Protein AF-A0A433I9Z3-F1 (afdb_monomer_lite)

Secondary structure (DSSP, 8-state):
----PPEEE-GGG---TTS-SSS--S----------------------PPPP--------------SSSSSHHHHTTS--------PPPPSS---SS--SS--TTS-S--S----SS--SEEEEE-SSEEEEEES-SSTT-S--EEEEEEETTSPPPS--TTPEEEEES---EEESSGGGHHHHHHTT-GGGEEEES-STT---HHHHHHHHTT-SEE-EETTEE-HHHHHHT--SEEEE---S-TT-

pLDDT: mean 74.08, std 25.59, range [25.25, 98.25]

Structure (mmCIF, N/CA/C/O backbone):
data_AF-A0A433I9Z3-F1
#
_entry.id   AF-A0A433I9Z3-F1
#
loop_
_atom_site.group_PDB
_atom_site.id
_atom_site.type_symbol
_atom_site.label_atom_id
_atom_site.label_alt_id
_atom_site.label_comp_id
_atom_site.label_asym_id
_atom_site.label_entity_id
_atom_site.label_seq_id
_atom_site.pdbx_PDB_ins_code
_atom_site.Cartn_x
_atom_site.Cartn_y
_atom_site.Cartn_z
_atom_site.occupancy
_atom_site.B_iso_or_equiv
_atom_site.auth_seq_id
_atom_site.auth_comp_id
_atom_site.auth_asym_id
_atom_site.auth_atom_id
_atom_site.pdbx_PDB_model_num
ATOM 1 N N . MET A 1 1 ? 24.395 1.293 4.109 1.00 26.67 1 MET A N 1
ATOM 2 C CA . MET A 1 1 ? 23.168 0.544 3.758 1.00 26.67 1 MET A CA 1
ATOM 3 C C . MET A 1 1 ? 22.077 1.577 3.522 1.00 26.67 1 MET A C 1
ATOM 5 O O . MET A 1 1 ? 21.756 2.257 4.489 1.00 26.67 1 MET A O 1
ATOM 9 N N . PRO A 1 2 ? 21.590 1.816 2.293 1.00 30.66 2 PRO A N 1
ATOM 10 C CA . PRO A 1 2 ? 20.557 2.823 2.095 1.00 30.66 2 PRO A CA 1
ATOM 11 C C . PRO A 1 2 ? 19.190 2.214 2.428 1.00 30.66 2 PRO A C 1
ATOM 13 O O . PRO A 1 2 ? 18.840 1.142 1.937 1.00 30.66 2 PRO A O 1
ATOM 16 N N . CYS A 1 3 ? 18.468 2.885 3.321 1.00 29.50 3 CYS A N 1
ATOM 17 C CA . CYS A 1 3 ? 17.108 2.560 3.735 1.00 29.50 3 CYS A CA 1
ATOM 18 C C . CYS A 1 3 ? 16.172 3.516 2.980 1.00 29.50 3 CYS A C 1
ATOM 20 O O . CYS A 1 3 ? 16.362 4.729 3.067 1.00 29.50 3 CYS A O 1
ATOM 22 N N . TRP A 1 4 ? 15.235 2.973 2.200 1.00 30.45 4 TRP A N 1
ATOM 23 C CA . TRP A 1 4 ? 14.388 3.709 1.256 1.00 30.45 4 TRP A CA 1
ATOM 24 C C . TRP A 1 4 ? 12.945 3.732 1.755 1.00 30.45 4 TRP A C 1
ATOM 26 O O . TRP A 1 4 ? 12.399 2.676 2.074 1.00 30.45 4 TRP A O 1
ATOM 36 N N . THR A 1 5 ? 12.322 4.911 1.796 1.00 40.31 5 THR A N 1
ATOM 37 C CA . THR A 1 5 ? 10.903 5.051 2.151 1.00 40.31 5 THR A CA 1
ATOM 38 C C . THR A 1 5 ? 10.035 5.287 0.930 1.00 40.31 5 THR A C 1
ATOM 40 O O . THR A 1 5 ? 10.383 6.015 0.006 1.00 40.31 5 THR A O 1
ATOM 43 N N . MET A 1 6 ? 8.877 4.645 0.986 1.00 38.94 6 MET A N 1
ATOM 44 C CA . MET A 1 6 ? 7.803 4.616 0.010 1.00 38.94 6 MET A CA 1
ATOM 45 C C . MET A 1 6 ? 6.993 5.918 0.096 1.00 38.94 6 MET A C 1
ATOM 47 O O . MET A 1 6 ? 6.409 6.216 1.142 1.00 38.94 6 MET A O 1
ATOM 51 N N . ARG A 1 7 ? 6.943 6.694 -0.992 1.00 41.00 7 ARG A N 1
ATOM 52 C CA . ARG A 1 7 ? 5.919 7.733 -1.174 1.00 41.00 7 ARG A CA 1
ATOM 53 C C . ARG A 1 7 ? 4.768 7.087 -1.933 1.00 41.00 7 ARG A C 1
ATOM 55 O O . ARG A 1 7 ? 4.980 6.511 -3.003 1.00 41.00 7 ARG A O 1
ATOM 62 N N . LEU A 1 8 ? 3.585 7.097 -1.334 1.00 42.78 8 LEU A N 1
ATOM 63 C CA . LEU A 1 8 ? 2.380 6.519 -1.919 1.00 42.78 8 LEU A CA 1
ATOM 64 C C . LEU A 1 8 ? 1.628 7.645 -2.627 1.00 42.78 8 LEU A C 1
ATOM 66 O O . LEU A 1 8 ? 1.586 8.759 -2.129 1.00 42.78 8 LEU A O 1
ATOM 70 N N . TRP A 1 9 ? 1.029 7.393 -3.783 1.00 36.22 9 TRP A N 1
ATOM 71 C CA . TRP A 1 9 ? 0.166 8.364 -4.467 1.00 36.22 9 TRP A CA 1
ATOM 72 C C . TRP A 1 9 ? -1.244 7.774 -4.572 1.00 36.22 9 TRP A C 1
ATOM 74 O O . TRP A 1 9 ? -1.383 6.608 -4.935 1.00 36.22 9 TRP A O 1
ATOM 84 N N . SER A 1 10 ? -2.266 8.551 -4.187 1.00 35.97 10 SER A N 1
ATOM 85 C CA . SER A 1 10 ? -3.689 8.178 -4.251 1.00 35.97 10 SER A CA 1
ATOM 86 C C . SER A 1 10 ? -4.431 9.153 -5.178 1.00 35.97 10 SER A C 1
ATOM 88 O O . SER A 1 10 ? -4.253 10.366 -5.014 1.00 35.97 10 SER A O 1
ATOM 90 N N . PRO A 1 11 ? -5.278 8.677 -6.112 1.00 34.81 11 PRO A N 1
ATOM 91 C CA . PRO A 1 11 ? -6.007 9.531 -7.056 1.00 34.81 11 PRO A CA 1
ATOM 92 C C . PRO A 1 11 ? -7.003 10.522 -6.423 1.00 34.81 11 PRO A C 1
ATOM 94 O O . PRO A 1 11 ? -7.478 11.428 -7.105 1.00 34.81 11 PRO A O 1
ATOM 97 N N . SER A 1 12 ? -7.336 10.397 -5.133 1.00 39.16 12 SER A N 1
ATOM 98 C CA . SER A 1 12 ? -8.412 11.172 -4.493 1.00 39.16 12 SER A CA 1
ATOM 99 C C . SER A 1 12 ? -8.090 12.648 -4.194 1.00 39.16 12 SER A C 1
ATOM 101 O O . SER A 1 12 ? -8.951 13.350 -3.675 1.00 39.16 12 SER A O 1
ATOM 103 N N . ASN A 1 13 ? -6.883 13.137 -4.509 1.00 37.47 13 ASN A N 1
ATOM 104 C CA . ASN A 1 13 ? -6.423 14.497 -4.172 1.00 37.47 13 ASN A CA 1
ATOM 105 C C . ASN A 1 13 ? -6.282 15.458 -5.372 1.00 37.47 13 ASN A C 1
ATOM 107 O O . ASN A 1 13 ? -5.606 16.483 -5.268 1.00 37.47 13 ASN A O 1
ATOM 111 N N . ALA A 1 14 ? -6.933 15.186 -6.506 1.00 40.12 14 ALA A N 1
ATOM 112 C CA . ALA A 1 14 ? -6.991 16.134 -7.622 1.00 40.12 14 ALA A CA 1
ATOM 113 C C . ALA A 1 14 ? -7.991 17.276 -7.339 1.00 40.12 14 ALA A C 1
ATOM 115 O O . ALA A 1 14 ? -9.122 17.284 -7.820 1.00 40.12 14 ALA A O 1
ATOM 116 N N . GLY A 1 15 ? -7.572 18.250 -6.532 1.00 32.31 15 GLY A N 1
ATOM 117 C CA . GLY A 1 15 ? -8.274 19.518 -6.361 1.00 32.31 15 GLY A CA 1
ATOM 118 C C . GLY A 1 15 ? -7.852 20.538 -7.417 1.00 32.31 15 GLY A C 1
ATOM 119 O O . GLY A 1 15 ? -6.835 21.191 -7.236 1.00 32.31 15 GLY A O 1
ATOM 120 N N . ASP A 1 16 ? -8.642 20.690 -8.484 1.00 33.88 16 ASP A N 1
ATOM 121 C CA . ASP A 1 16 ? -8.939 21.985 -9.127 1.00 33.88 16 ASP A CA 1
ATOM 122 C C . ASP A 1 16 ? -10.116 21.808 -10.110 1.00 33.88 16 ASP A C 1
ATOM 124 O O . ASP A 1 16 ? -9.962 21.398 -11.260 1.00 33.88 16 ASP A O 1
ATOM 128 N N . SER A 1 17 ? -11.332 22.090 -9.642 1.00 39.12 17 SER A N 1
ATOM 129 C CA . SER A 1 17 ? -12.579 21.944 -10.402 1.00 39.12 17 SER A CA 1
ATOM 130 C C . SER A 1 17 ? -12.922 23.163 -11.273 1.00 39.12 17 SER A C 1
ATOM 132 O O . SER A 1 17 ? -14.086 23.354 -11.621 1.00 39.12 17 SER A O 1
ATOM 134 N N . SER A 1 18 ? -11.956 24.018 -11.627 1.00 33.75 18 SER A N 1
ATOM 135 C CA . SER A 1 18 ? -12.243 25.301 -12.294 1.00 33.75 18 SER A CA 1
ATOM 136 C C . SER A 1 18 ? -11.835 25.405 -13.773 1.00 33.75 18 SER A C 1
ATOM 138 O O . SER A 1 18 ? -11.973 26.471 -14.373 1.00 33.75 18 SER A O 1
ATOM 140 N N . ARG A 1 19 ? -11.417 24.308 -14.427 1.00 36.38 19 ARG A N 1
ATOM 141 C CA . ARG A 1 19 ? -11.062 24.306 -15.868 1.00 36.38 19 ARG A CA 1
ATOM 142 C C . ARG A 1 19 ? -11.701 23.200 -16.716 1.00 36.38 19 ARG A C 1
ATOM 144 O O . ARG A 1 19 ? -11.115 22.760 -17.698 1.00 36.38 19 ARG A O 1
ATOM 151 N N . LEU A 1 20 ? -12.930 22.793 -16.400 1.00 34.88 20 LEU A N 1
ATOM 152 C CA . LEU A 1 20 ? -13.715 21.868 -17.234 1.00 34.88 20 LEU A CA 1
ATOM 153 C C . LEU A 1 20 ? -15.113 22.429 -17.531 1.00 34.88 20 LEU A C 1
ATOM 155 O O . LEU A 1 20 ? -16.131 21.840 -17.194 1.00 34.88 20 LEU A O 1
ATOM 159 N N . SER A 1 21 ? -15.164 23.587 -18.191 1.00 35.62 21 SER A N 1
ATOM 160 C CA . SER A 1 21 ? -16.387 24.112 -18.813 1.00 35.62 21 SER A CA 1
ATOM 161 C C . SER A 1 21 ? -16.100 24.586 -20.238 1.00 35.62 21 SER A C 1
ATOM 163 O O . SER A 1 21 ? -16.312 25.750 -20.560 1.00 35.62 21 SER A O 1
ATOM 165 N N . ALA A 1 22 ? -15.573 23.701 -21.091 1.00 32.81 22 ALA A N 1
ATOM 166 C CA . ALA A 1 22 ? -15.526 23.919 -22.542 1.00 32.81 22 ALA A CA 1
ATOM 167 C C . ALA A 1 22 ? -15.155 22.640 -23.323 1.00 32.81 22 ALA A C 1
ATOM 169 O O . ALA A 1 22 ? -14.184 22.654 -24.066 1.00 32.81 22 ALA A O 1
ATOM 170 N N . ALA A 1 23 ? -15.884 21.526 -23.163 1.00 32.81 23 ALA A N 1
ATOM 171 C CA . ALA A 1 23 ? -15.812 20.398 -24.117 1.00 32.81 23 ALA A CA 1
ATOM 172 C C . ALA A 1 23 ? -16.959 19.372 -23.962 1.00 32.81 23 ALA A C 1
ATOM 174 O O . ALA A 1 23 ? -16.756 18.179 -24.157 1.00 32.81 23 ALA A O 1
ATOM 175 N N . ALA A 1 24 ? -18.171 19.801 -23.601 1.00 30.81 24 ALA A N 1
ATOM 176 C CA . ALA A 1 24 ? -19.326 18.906 -23.468 1.00 30.81 24 ALA A CA 1
ATOM 177 C C . ALA A 1 24 ? -20.511 19.416 -24.302 1.00 30.81 24 ALA A C 1
ATOM 179 O O . ALA A 1 24 ? -21.530 19.835 -23.763 1.00 30.81 24 ALA A O 1
ATOM 180 N N . SER A 1 25 ? -20.364 19.444 -25.631 1.00 33.06 25 SER A N 1
ATOM 181 C CA . SER A 1 25 ? -21.470 19.801 -26.541 1.00 33.06 25 SER A CA 1
ATOM 182 C C . SER A 1 25 ? -21.282 19.347 -27.995 1.00 33.06 25 SER A C 1
ATOM 184 O O . SER A 1 25 ? -21.761 19.985 -28.922 1.00 33.06 25 SER A O 1
ATOM 186 N N . GLN A 1 26 ? -20.635 18.207 -28.203 1.00 33.41 26 GLN A N 1
ATOM 187 C CA . GLN A 1 26 ? -20.712 17.360 -29.400 1.00 33.41 26 GLN A CA 1
ATOM 188 C C . GLN A 1 26 ? -20.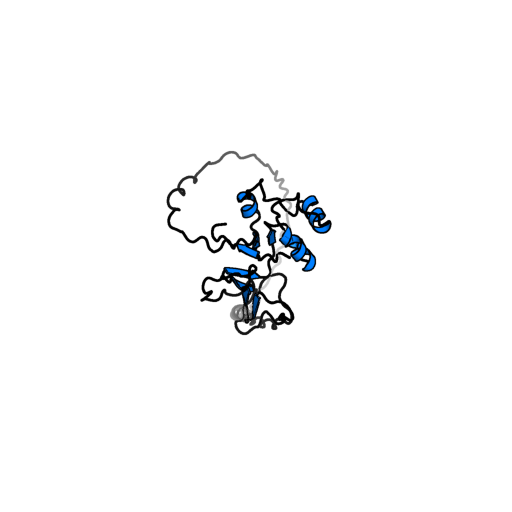458 15.977 -28.803 1.00 33.41 26 GLN A C 1
ATOM 190 O O . GLN A 1 26 ? -19.415 15.780 -28.206 1.00 33.41 26 GLN A O 1
ATOM 195 N N . TRP A 1 27 ? -21.439 15.110 -28.596 1.00 27.48 27 TRP A N 1
ATOM 196 C CA . TRP A 1 27 ? -22.014 14.227 -29.596 1.00 27.48 27 TRP A CA 1
ATOM 197 C C . TRP A 1 27 ? -23.362 13.732 -29.060 1.00 27.48 27 TRP A C 1
ATOM 199 O O . TRP A 1 27 ? -23.413 12.977 -28.094 1.00 27.48 27 TRP A O 1
ATOM 209 N N . MET A 1 28 ? -24.467 14.146 -29.679 1.00 25.25 28 MET A N 1
ATOM 210 C CA . MET A 1 28 ? -25.759 13.486 -29.507 1.00 25.25 28 MET A CA 1
ATOM 211 C C . MET A 1 28 ? -26.639 13.714 -30.745 1.00 25.25 28 MET A C 1
ATOM 213 O O . MET A 1 28 ? -26.938 14.858 -31.082 1.00 25.25 28 MET A O 1
ATOM 217 N N . ARG A 1 29 ? -27.134 12.585 -31.293 1.00 30.83 29 ARG A N 1
ATOM 218 C CA . ARG A 1 29 ? -28.251 12.372 -32.254 1.00 30.83 29 ARG A CA 1
ATOM 219 C C . ARG A 1 29 ? -27.886 12.294 -33.758 1.00 30.83 29 ARG A C 1
ATOM 221 O O . ARG A 1 29 ? -26.876 12.848 -34.166 1.00 30.83 29 ARG A O 1
ATOM 228 N N . PRO A 1 30 ? -28.772 11.740 -34.618 1.00 40.00 30 PRO A N 1
ATOM 229 C CA . PRO A 1 30 ? -29.333 10.376 -34.598 1.00 40.00 30 PRO A CA 1
ATOM 230 C C . PRO A 1 30 ? -29.326 9.734 -36.015 1.00 40.00 30 PRO A C 1
ATOM 232 O O . PRO A 1 30 ? -29.512 10.434 -37.005 1.00 40.00 30 PRO A O 1
ATOM 235 N N . CYS A 1 31 ? -29.242 8.404 -36.145 1.00 28.41 31 CYS A N 1
ATOM 236 C CA . CYS A 1 31 ? -29.545 7.729 -37.420 1.00 28.41 31 CYS A CA 1
ATOM 237 C C . CYS A 1 31 ? -30.701 6.737 -37.263 1.00 28.41 31 CYS A C 1
ATOM 239 O O . CYS A 1 31 ? -30.656 5.800 -36.470 1.00 28.41 31 CYS A O 1
ATOM 241 N N . TRP A 1 32 ? -31.755 7.002 -38.031 1.00 30.16 32 TRP A N 1
ATOM 242 C CA . TRP A 1 32 ? -32.989 6.238 -38.171 1.00 30.16 32 TRP A CA 1
ATOM 243 C C . TRP A 1 32 ? -32.847 5.108 -39.215 1.00 30.16 32 TRP A C 1
ATOM 245 O O . TRP A 1 32 ? -32.361 5.335 -40.314 1.00 30.16 32 TRP A O 1
ATOM 255 N N . CYS A 1 33 ? -33.362 3.926 -38.860 1.00 30.12 33 CYS A N 1
ATOM 256 C CA . CYS A 1 33 ? -34.303 3.060 -39.603 1.00 30.12 33 CYS A CA 1
ATOM 257 C C . CYS A 1 33 ? -34.133 2.727 -41.117 1.00 30.12 33 CYS A C 1
ATOM 259 O O . CYS A 1 33 ? -34.515 3.517 -41.978 1.00 30.12 33 CYS A O 1
ATOM 261 N N . ARG A 1 34 ? -33.787 1.457 -41.422 1.00 31.02 34 ARG A N 1
ATOM 262 C CA . ARG A 1 34 ? -34.423 0.469 -42.360 1.00 31.02 34 ARG A CA 1
ATOM 263 C C . ARG A 1 34 ? -33.519 -0.784 -42.395 1.00 31.02 34 ARG A C 1
ATOM 265 O O . ARG A 1 34 ? -32.321 -0.633 -42.251 1.00 31.02 34 ARG A O 1
ATOM 272 N N . SER A 1 35 ? -33.940 -2.041 -42.543 1.00 32.31 35 SER A N 1
ATOM 273 C CA . SER A 1 35 ? -35.057 -2.656 -43.261 1.00 32.31 35 SER A CA 1
ATOM 274 C C . SER A 1 35 ? -35.364 -4.037 -42.657 1.00 32.31 35 SER A C 1
ATOM 276 O O . SER A 1 35 ? -34.460 -4.750 -42.230 1.00 32.31 35 SER A O 1
ATOM 278 N N . LEU A 1 36 ? -36.643 -4.413 -42.675 1.00 35.75 36 LEU A N 1
ATOM 279 C CA . LEU A 1 36 ? -37.183 -5.717 -42.285 1.00 35.75 36 LEU A CA 1
ATOM 280 C C . LEU A 1 36 ? -36.722 -6.825 -43.247 1.00 35.75 36 LEU A C 1
ATOM 282 O O . LEU A 1 36 ? -36.749 -6.629 -44.463 1.00 35.75 36 LEU A O 1
ATOM 286 N N . SER A 1 37 ? -36.375 -7.995 -42.702 1.00 34.47 37 SER A N 1
ATOM 287 C CA . SER A 1 37 ? -36.308 -9.260 -43.440 1.00 34.47 37 SER A CA 1
ATOM 288 C C . SER A 1 37 ? -37.241 -10.276 -42.788 1.00 34.47 37 SER A C 1
ATOM 290 O O . SER A 1 37 ? -37.259 -10.458 -41.571 1.00 34.47 37 SER A O 1
ATOM 292 N N . SER A 1 38 ? -38.065 -10.863 -43.642 1.00 35.94 38 SER A N 1
ATOM 293 C CA . SER A 1 38 ? -39.213 -11.714 -43.373 1.00 35.94 38 SER A CA 1
ATOM 294 C C . SER A 1 38 ? -38.841 -13.046 -42.722 1.00 35.94 38 SER A C 1
ATOM 296 O O . SER A 1 38 ? -37.974 -13.754 -43.224 1.00 35.94 38 SER A O 1
ATOM 298 N N . TYR A 1 39 ? -39.603 -13.466 -41.709 1.00 34.09 39 TYR A N 1
ATOM 299 C CA . TYR A 1 39 ? -39.737 -14.882 -41.362 1.00 34.09 39 TYR A CA 1
ATOM 300 C C . TYR A 1 39 ? -41.213 -15.280 -41.386 1.00 34.09 39 TYR A C 1
ATOM 302 O O . TYR A 1 39 ? -42.062 -14.695 -40.719 1.00 34.09 39 TYR A O 1
ATOM 310 N N . LYS A 1 40 ? -41.504 -16.254 -42.248 1.00 36.00 40 LYS A N 1
ATOM 311 C CA . LYS A 1 40 ? -42.826 -16.774 -42.595 1.00 36.00 40 LYS A CA 1
ATOM 312 C C . LYS A 1 40 ? -43.001 -18.093 -41.845 1.00 36.00 40 LYS A C 1
ATOM 314 O O . LYS A 1 40 ? -42.360 -19.073 -42.211 1.00 36.00 40 LYS A O 1
ATOM 319 N N . VAL A 1 41 ? -43.845 -18.128 -40.815 1.00 39.75 41 VAL A N 1
ATOM 320 C CA . VAL A 1 41 ? -44.260 -19.385 -40.173 1.00 39.75 41 VAL A CA 1
ATOM 321 C C . VAL A 1 41 ? -45.678 -19.703 -40.629 1.00 39.75 41 VAL A C 1
ATOM 323 O O . VAL A 1 41 ? -46.593 -18.889 -40.526 1.00 39.75 41 VAL A O 1
ATOM 326 N N . LYS A 1 42 ? -45.797 -20.879 -41.239 1.00 37.56 42 LYS A N 1
ATOM 327 C CA . LYS A 1 42 ? -46.974 -21.440 -41.896 1.00 37.56 42 LYS A CA 1
ATOM 328 C C . LYS A 1 42 ? -47.878 -22.038 -40.813 1.00 37.56 42 LYS A C 1
ATOM 330 O O . LYS A 1 42 ? -47.441 -22.926 -40.090 1.00 37.56 42 LYS A O 1
ATOM 335 N N . GLY A 1 43 ? -49.093 -21.516 -40.673 1.00 35.56 43 GLY A N 1
ATOM 336 C CA . GLY A 1 43 ? -50.130 -22.119 -39.843 1.00 35.56 43 GLY A CA 1
ATOM 337 C C . GLY A 1 43 ? -50.908 -23.143 -40.659 1.00 35.56 43 GLY A C 1
ATOM 338 O O . GLY A 1 43 ? -51.494 -22.773 -41.672 1.00 35.56 43 GLY A O 1
ATOM 339 N N . ASP A 1 44 ? -50.919 -24.393 -40.204 1.00 38.06 44 ASP A N 1
ATOM 340 C CA . ASP A 1 44 ? -51.854 -25.415 -40.668 1.00 38.06 44 ASP A CA 1
ATOM 341 C C . ASP A 1 44 ? -52.870 -25.685 -39.549 1.00 38.06 44 ASP A C 1
ATOM 343 O O . ASP A 1 44 ? -52.545 -26.151 -38.458 1.00 38.06 44 ASP A O 1
ATOM 347 N N . PHE A 1 45 ? -54.110 -25.297 -39.837 1.00 37.78 45 PHE A N 1
ATOM 348 C CA . PHE A 1 45 ? -55.316 -25.518 -39.048 1.00 37.78 45 PHE A CA 1
ATOM 349 C C . PHE A 1 45 ? -55.886 -26.902 -39.403 1.00 37.78 45 PHE A C 1
ATOM 351 O O . PHE A 1 45 ? -56.167 -27.166 -40.570 1.00 37.78 45 PHE A O 1
ATOM 358 N N . MET A 1 46 ? -56.141 -27.755 -38.410 1.00 39.69 46 MET A N 1
ATOM 359 C CA . MET A 1 46 ? -57.033 -28.915 -38.543 1.00 39.69 46 MET A CA 1
ATOM 360 C C . MET A 1 46 ? -58.075 -28.881 -37.416 1.00 39.69 46 MET A C 1
ATOM 362 O O . MET A 1 46 ? -57.684 -28.806 -36.251 1.00 39.69 46 MET A O 1
ATOM 366 N N . PRO A 1 47 ? -59.386 -28.942 -37.720 1.00 55.19 47 PRO A N 1
ATOM 367 C CA . PRO A 1 47 ? -60.437 -29.033 -36.715 1.00 55.19 47 PRO A CA 1
ATOM 368 C C . PRO A 1 47 ? -60.991 -30.460 -36.628 1.00 55.19 47 PRO A C 1
ATOM 370 O O . PRO A 1 47 ? -61.201 -31.098 -37.656 1.00 55.19 47 PRO A O 1
ATOM 373 N N . LEU A 1 48 ? -61.326 -30.931 -35.424 1.00 40.38 48 LEU A N 1
ATOM 374 C CA . LEU A 1 48 ? -62.298 -32.013 -35.236 1.00 40.38 48 LEU A CA 1
ATOM 375 C C . LEU A 1 48 ? -63.125 -31.808 -33.950 1.00 40.38 48 LEU A C 1
ATOM 377 O O . LEU A 1 48 ? -62.665 -31.129 -33.030 1.00 40.38 48 LEU A O 1
ATOM 381 N N . PRO A 1 49 ? -64.365 -32.337 -33.907 1.00 54.69 49 PRO A N 1
ATOM 382 C CA . PRO A 1 49 ? -65.436 -31.829 -33.056 1.00 54.69 49 PRO A CA 1
ATOM 383 C C . PRO A 1 49 ? -65.594 -32.617 -31.750 1.00 54.69 49 PRO A C 1
ATOM 385 O O . PRO A 1 49 ? -65.382 -33.827 -31.701 1.00 54.69 49 PRO A O 1
ATOM 388 N N . LEU A 1 50 ? -66.058 -31.934 -30.701 1.00 44.12 50 LEU A N 1
ATOM 389 C CA . LEU A 1 50 ? -66.551 -32.567 -29.475 1.00 44.12 50 LEU A CA 1
ATOM 390 C C . LEU A 1 50 ? -68.083 -32.695 -29.518 1.00 44.12 50 LEU A C 1
ATOM 392 O O . LEU A 1 50 ? -68.753 -31.771 -29.987 1.00 44.12 50 LEU A O 1
ATOM 396 N N . PRO A 1 51 ? -68.662 -33.798 -29.009 1.00 49.28 51 PRO A N 1
ATOM 397 C CA . PRO A 1 51 ? -70.103 -33.960 -28.940 1.00 49.28 51 PRO A CA 1
ATOM 398 C C . PRO A 1 51 ? -70.694 -33.283 -27.698 1.00 49.28 51 PRO A C 1
ATOM 400 O O . PRO A 1 51 ? -70.183 -33.380 -26.583 1.00 49.28 51 PRO A O 1
ATOM 403 N N . VAL A 1 52 ? -71.841 -32.645 -27.917 1.00 47.19 52 VAL A N 1
ATOM 404 C CA . VAL A 1 52 ? -72.761 -32.142 -26.897 1.00 47.19 52 VAL A CA 1
ATOM 405 C C . VAL A 1 52 ? -73.399 -33.325 -26.162 1.00 47.19 52 VAL A C 1
ATOM 407 O O . VAL A 1 52 ? -73.994 -34.202 -26.789 1.00 47.19 52 VAL A O 1
ATOM 410 N N . ARG A 1 53 ? -73.350 -33.323 -24.827 1.00 37.06 53 ARG A N 1
ATOM 411 C CA . ARG A 1 53 ? -74.269 -34.105 -23.988 1.00 37.06 53 ARG A CA 1
ATOM 412 C C . ARG A 1 53 ? -74.853 -33.213 -22.898 1.00 37.06 53 ARG A C 1
ATOM 414 O O . ARG A 1 53 ? -74.172 -32.829 -21.955 1.00 37.06 53 ARG A O 1
ATOM 421 N N . LEU A 1 54 ? -76.132 -32.899 -23.070 1.00 41.78 54 LEU A N 1
ATOM 422 C CA . LEU A 1 54 ? -77.021 -32.352 -22.052 1.00 41.78 54 LEU A CA 1
ATOM 423 C C . LEU A 1 54 ? -77.399 -33.467 -21.075 1.00 41.78 54 LEU A C 1
ATOM 425 O O . LEU A 1 54 ? -77.908 -34.499 -21.509 1.00 41.78 54 LEU A O 1
ATOM 429 N N . LEU A 1 55 ? -77.237 -33.230 -19.773 1.00 45.66 55 LEU A N 1
ATOM 430 C CA . LEU A 1 55 ? -78.062 -33.881 -18.761 1.00 45.66 55 LEU A CA 1
ATOM 431 C C . LEU A 1 55 ? -78.537 -32.855 -17.730 1.00 45.66 55 LEU A C 1
ATOM 433 O O . LEU A 1 55 ? -77.761 -32.148 -17.095 1.00 45.66 55 LEU A O 1
ATOM 437 N N . ASN A 1 56 ? -79.861 -32.806 -17.649 1.00 41.31 56 ASN A N 1
ATOM 438 C CA . ASN A 1 56 ? -80.733 -32.133 -16.703 1.00 41.31 56 ASN A CA 1
ATOM 439 C C . ASN A 1 56 ? -80.280 -32.168 -15.234 1.00 41.31 56 ASN A C 1
ATOM 441 O O . ASN A 1 56 ? -79.927 -33.223 -14.719 1.00 41.31 56 ASN A O 1
ATOM 445 N N . GLY A 1 57 ? -80.581 -31.073 -14.527 1.00 39.16 57 GLY A N 1
ATOM 446 C CA . GLY A 1 57 ? -81.530 -31.163 -13.413 1.00 39.16 57 GLY A CA 1
ATOM 447 C C . GLY A 1 57 ? -81.018 -30.872 -11.998 1.00 39.16 57 GLY A C 1
ATOM 448 O O . GLY A 1 57 ? -80.425 -31.734 -11.367 1.00 39.16 57 GLY A O 1
ATOM 449 N N . GLN A 1 58 ? -81.488 -29.725 -11.485 1.00 49.62 58 GLN A N 1
ATOM 450 C CA . GLN A 1 58 ? -81.890 -29.394 -10.100 1.00 49.62 58 GLN A CA 1
ATOM 451 C C . GLN A 1 58 ? -80.962 -28.462 -9.277 1.00 49.62 58 GLN A C 1
ATOM 453 O O . GLN A 1 58 ? -79.751 -28.667 -9.236 1.00 49.62 58 GLN A O 1
ATOM 458 N N . PRO A 1 59 ? -81.532 -27.432 -8.604 1.00 52.47 59 PRO A N 1
ATOM 459 C CA . PRO A 1 59 ? -80.792 -26.419 -7.854 1.00 52.47 59 PRO A CA 1
ATOM 460 C C . PRO A 1 59 ? -80.757 -26.734 -6.352 1.00 52.47 59 PRO A C 1
ATOM 462 O O . PRO A 1 59 ? -81.784 -27.072 -5.766 1.00 52.47 59 PRO A O 1
ATOM 465 N N . ILE A 1 60 ? -79.610 -26.535 -5.692 1.00 50.12 60 ILE A N 1
ATOM 466 C CA . ILE A 1 60 ? -79.565 -26.478 -4.225 1.00 50.12 60 ILE A CA 1
ATOM 467 C C . ILE A 1 60 ? -78.785 -25.245 -3.770 1.00 50.12 60 ILE A C 1
ATOM 469 O O . ILE A 1 60 ? -77.597 -25.059 -4.011 1.00 50.12 60 ILE A O 1
ATOM 473 N N . LEU A 1 61 ? -79.565 -24.403 -3.113 1.00 51.69 61 LEU A N 1
ATOM 474 C CA . LEU A 1 61 ? -79.279 -23.193 -2.374 1.00 51.69 61 LEU A CA 1
ATOM 475 C C . LEU A 1 61 ? -78.186 -23.420 -1.306 1.00 51.69 61 LEU A C 1
ATOM 477 O O . LEU A 1 61 ? -78.447 -24.105 -0.322 1.00 51.69 61 LEU A O 1
ATOM 481 N N . VAL A 1 62 ? -77.011 -22.785 -1.413 1.00 45.88 62 VAL A N 1
ATOM 482 C CA . VAL A 1 62 ? -76.162 -22.533 -0.231 1.00 45.88 62 VAL A CA 1
ATOM 483 C C . VAL A 1 62 ? -75.711 -21.078 -0.215 1.00 45.88 62 VAL A C 1
ATOM 485 O O . VAL A 1 62 ? -74.834 -20.612 -0.936 1.00 45.88 62 VAL A O 1
ATOM 488 N N . ARG A 1 63 ? -76.431 -20.370 0.641 1.00 49.38 63 ARG A N 1
ATOM 489 C CA . ARG A 1 63 ? -76.302 -18.993 1.084 1.00 49.38 63 ARG A CA 1
ATOM 490 C C . ARG A 1 63 ? -74.959 -18.775 1.795 1.00 49.38 63 ARG A C 1
ATOM 492 O O . ARG A 1 63 ? -74.563 -19.598 2.612 1.00 49.38 63 ARG A O 1
ATOM 499 N N . THR A 1 64 ? -74.388 -17.582 1.601 1.00 50.66 64 THR A N 1
ATOM 500 C CA . THR A 1 64 ? -73.569 -16.827 2.578 1.00 50.66 64 THR A CA 1
ATOM 501 C C . THR A 1 64 ? -72.347 -17.523 3.188 1.00 50.66 64 THR A C 1
ATOM 503 O O . THR A 1 64 ? -72.504 -18.319 4.105 1.00 50.66 64 THR A O 1
ATOM 506 N N . ARG A 1 65 ? -71.138 -17.086 2.787 1.00 49.59 65 ARG A N 1
ATOM 507 C CA . ARG A 1 65 ? -69.950 -16.810 3.642 1.00 49.59 65 ARG A CA 1
ATOM 508 C C . ARG A 1 65 ? -68.694 -16.656 2.768 1.00 49.59 65 ARG A C 1
ATOM 510 O O . ARG A 1 65 ? -67.874 -17.555 2.686 1.00 49.59 65 ARG A O 1
ATOM 517 N N . LEU A 1 66 ? -68.529 -15.510 2.111 1.00 48.12 66 LEU A N 1
ATOM 518 C CA . LEU A 1 66 ? -67.295 -15.188 1.366 1.00 48.12 66 LEU A CA 1
ATOM 519 C C . LEU A 1 66 ? -66.751 -13.790 1.702 1.00 48.12 66 LEU A C 1
ATOM 521 O O . LEU A 1 66 ? -65.961 -13.229 0.959 1.00 48.12 66 LEU A O 1
ATOM 525 N N . ALA A 1 67 ? -67.142 -13.233 2.853 1.00 49.41 67 ALA A N 1
ATOM 526 C CA . ALA A 1 67 ? -66.631 -11.951 3.349 1.00 49.41 67 ALA A CA 1
ATOM 527 C C . ALA A 1 67 ? -65.468 -12.093 4.357 1.00 49.41 67 ALA A C 1
ATOM 529 O O . ALA A 1 67 ? -65.001 -11.093 4.883 1.00 49.41 67 ALA A O 1
ATOM 530 N N . PHE A 1 68 ? -64.988 -13.312 4.633 1.00 47.78 68 PHE A N 1
ATOM 531 C CA . PHE A 1 68 ? -63.928 -13.560 5.628 1.00 47.78 68 PHE A CA 1
ATOM 532 C C . PHE A 1 68 ? -62.569 -13.967 5.031 1.00 47.78 68 PHE A C 1
ATOM 534 O O . PHE A 1 68 ? -61.597 -14.090 5.765 1.00 47.78 68 PHE A O 1
ATOM 541 N N . GLY A 1 69 ? -62.475 -14.158 3.709 1.00 42.94 69 GLY A N 1
ATOM 542 C CA . GLY A 1 69 ? -61.245 -14.632 3.056 1.00 42.94 69 GLY A CA 1
ATOM 543 C C . GLY A 1 69 ? -60.225 -13.542 2.707 1.00 42.94 69 GLY A C 1
ATOM 544 O O . GLY A 1 69 ? -59.049 -13.847 2.550 1.00 42.94 69 GLY A O 1
ATOM 545 N N . LEU A 1 70 ? -60.642 -12.274 2.599 1.00 50.25 70 LEU A N 1
ATOM 546 C CA . LEU A 1 70 ? -59.765 -11.201 2.104 1.00 50.25 70 LEU A CA 1
ATOM 547 C C . LEU A 1 70 ? -58.927 -10.511 3.194 1.00 50.25 70 LEU A C 1
ATOM 549 O O . LEU A 1 70 ? -57.952 -9.838 2.879 1.00 50.25 70 LEU A O 1
ATOM 553 N N . ILE A 1 71 ? -59.282 -10.676 4.472 1.00 50.88 71 ILE A N 1
ATOM 554 C CA . ILE A 1 71 ? -58.599 -9.999 5.588 1.00 50.88 71 ILE A CA 1
ATOM 555 C C . ILE A 1 71 ? -57.369 -10.799 6.061 1.00 50.88 71 ILE A C 1
ATOM 557 O O . ILE A 1 71 ? -56.387 -10.209 6.500 1.00 50.88 71 ILE A O 1
ATOM 561 N N . CYS A 1 72 ? -57.347 -12.126 5.882 1.00 46.72 72 CYS A N 1
ATOM 562 C CA . CYS A 1 72 ? -56.190 -12.953 6.252 1.00 46.72 72 CYS A CA 1
ATOM 563 C C . CYS A 1 72 ? -54.996 -12.830 5.293 1.00 46.72 72 CYS A C 1
ATOM 565 O O . CYS A 1 72 ? -53.874 -13.095 5.710 1.00 46.72 72 CYS A O 1
ATOM 567 N N . LEU A 1 73 ? -55.206 -12.404 4.042 1.00 47.91 73 LEU A N 1
ATOM 568 C CA . LEU A 1 73 ? -54.133 -12.299 3.041 1.00 47.91 73 LEU A CA 1
ATOM 569 C C . LEU A 1 73 ? -53.355 -10.971 3.120 1.00 47.91 73 LEU A C 1
ATOM 571 O O . LEU A 1 73 ? -52.235 -10.886 2.628 1.00 47.91 73 LEU A O 1
ATOM 575 N N . LEU A 1 74 ? -53.915 -9.952 3.784 1.00 50.66 74 LEU A N 1
ATOM 576 C CA . LEU A 1 74 ? -53.240 -8.671 4.052 1.00 50.66 74 LEU A CA 1
ATOM 577 C C . LEU A 1 74 ? -52.480 -8.660 5.393 1.00 50.66 74 LEU A C 1
ATOM 579 O O . LEU A 1 74 ? -51.559 -7.865 5.574 1.00 50.66 74 LEU A O 1
ATOM 583 N N . LEU A 1 75 ? -52.815 -9.570 6.315 1.00 48.09 75 LEU A N 1
ATOM 584 C CA . LEU A 1 75 ? -52.135 -9.722 7.609 1.00 48.09 75 LEU A CA 1
ATOM 585 C C . LEU A 1 75 ? -50.860 -10.579 7.545 1.00 48.09 75 LEU A C 1
ATOM 587 O O . LEU A 1 75 ? -50.038 -10.506 8.452 1.00 48.09 75 LEU A O 1
ATOM 591 N N . SER A 1 76 ? -50.646 -11.344 6.473 1.00 48.22 76 SER A N 1
ATOM 592 C CA . SER A 1 76 ? -49.441 -12.167 6.294 1.00 48.22 76 SER A CA 1
ATOM 593 C C . SER A 1 76 ? -48.239 -11.421 5.698 1.00 48.22 76 SER A C 1
ATOM 595 O O . SER A 1 76 ? -47.149 -11.980 5.676 1.00 48.22 76 SER A O 1
ATOM 597 N N . MET A 1 77 ? -48.394 -10.174 5.233 1.00 49.22 77 MET A N 1
ATOM 598 C CA . MET A 1 77 ? -47.281 -9.379 4.676 1.00 49.22 77 MET A CA 1
ATOM 599 C C . MET A 1 77 ? -46.569 -8.465 5.690 1.00 49.22 77 MET A C 1
ATOM 601 O O . MET A 1 77 ? -45.642 -7.761 5.309 1.00 49.22 77 MET A O 1
ATOM 605 N N . HIS A 1 78 ? -46.962 -8.464 6.969 1.00 53.62 78 HIS A N 1
ATOM 606 C CA . HIS A 1 78 ? -46.399 -7.548 7.978 1.00 53.62 78 HIS A CA 1
ATOM 607 C C . HIS A 1 78 ? -45.332 -8.161 8.902 1.00 53.62 78 HIS A C 1
ATOM 609 O O . HIS A 1 78 ? -44.907 -7.508 9.849 1.00 53.62 78 HIS A O 1
ATOM 615 N N . ALA A 1 79 ? -44.868 -9.385 8.649 1.00 52.25 79 ALA A N 1
ATOM 616 C CA . ALA A 1 79 ? -43.908 -10.056 9.526 1.00 52.25 79 ALA A CA 1
ATOM 61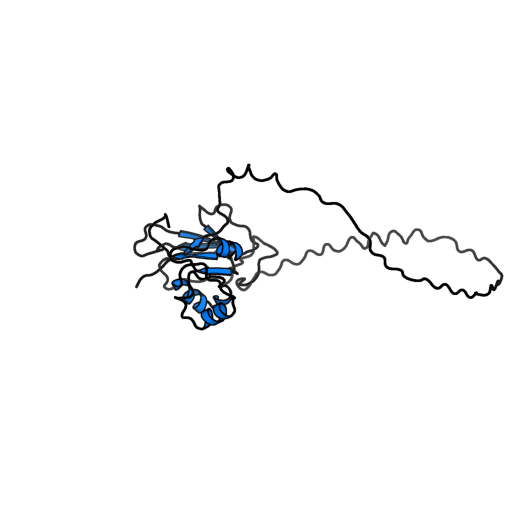7 C C . ALA A 1 79 ? -42.676 -10.551 8.760 1.00 52.25 79 ALA A C 1
ATOM 619 O O . ALA A 1 79 ? -42.503 -11.749 8.569 1.00 52.25 79 ALA A O 1
ATOM 620 N N . ALA A 1 80 ? -41.825 -9.625 8.316 1.00 52.47 80 ALA A N 1
ATOM 621 C CA . ALA A 1 80 ? -40.434 -9.928 7.967 1.00 52.47 80 ALA A CA 1
ATOM 622 C C . ALA A 1 80 ? -39.548 -8.667 8.004 1.00 52.47 80 ALA A C 1
ATOM 624 O O . ALA A 1 80 ? -38.745 -8.438 7.110 1.00 52.47 80 ALA A O 1
ATOM 625 N N . LEU A 1 81 ? -39.683 -7.835 9.039 1.00 54.91 81 LEU A N 1
ATOM 626 C CA . LEU A 1 81 ? -38.544 -7.048 9.520 1.00 54.91 81 LEU A CA 1
ATOM 627 C C . LEU A 1 81 ? -37.857 -7.925 10.567 1.00 54.91 81 LEU A C 1
ATOM 629 O O . LEU A 1 81 ? -38.030 -7.739 11.768 1.00 54.91 81 LEU A O 1
ATOM 633 N N . ALA A 1 82 ? -37.200 -8.986 10.097 1.00 53.62 82 ALA A N 1
ATOM 634 C CA . ALA A 1 82 ? -36.206 -9.651 10.914 1.00 53.62 82 ALA A CA 1
ATOM 635 C C . ALA A 1 82 ? -35.030 -8.678 10.980 1.00 53.62 82 ALA A C 1
ATOM 637 O O . ALA A 1 82 ? -34.413 -8.393 9.958 1.00 53.62 82 ALA A O 1
ATOM 638 N N . ASP A 1 83 ? -34.811 -8.113 12.163 1.00 57.59 83 ASP A N 1
ATOM 639 C CA . ASP A 1 83 ? -33.578 -7.419 12.509 1.00 57.59 83 ASP A CA 1
ATOM 640 C C . ASP A 1 83 ? -32.443 -8.414 12.224 1.00 57.59 83 ASP A C 1
ATOM 642 O O . ASP A 1 83 ? -32.370 -9.480 12.848 1.00 57.59 83 ASP A O 1
ATOM 646 N N . GLU A 1 84 ? -31.665 -8.164 11.171 1.00 58.41 84 GLU A N 1
ATOM 647 C CA . GLU A 1 84 ? -30.560 -9.038 10.796 1.00 58.41 84 GLU A CA 1
ATOM 648 C C . GLU A 1 84 ? -29.566 -9.010 11.968 1.00 58.41 84 GLU A C 1
ATOM 650 O O . GLU A 1 84 ? -29.174 -7.921 12.397 1.00 58.41 84 GLU A O 1
ATOM 655 N N . PRO A 1 85 ? -29.213 -10.160 12.574 1.00 58.38 85 PRO A N 1
ATOM 656 C CA . PRO A 1 85 ? -28.391 -10.159 13.774 1.00 58.38 85 PRO A CA 1
ATOM 657 C C . PRO A 1 85 ? -27.068 -9.458 13.474 1.00 58.38 85 PRO A C 1
ATOM 659 O O . PRO A 1 85 ? -26.349 -9.864 12.560 1.00 58.38 85 PRO A O 1
ATOM 662 N N . ALA A 1 86 ? -26.763 -8.414 14.254 1.00 61.62 86 ALA A N 1
ATOM 663 C CA . ALA A 1 86 ? -25.499 -7.693 14.183 1.00 61.62 86 ALA A CA 1
ATOM 664 C C . ALA A 1 86 ? -24.350 -8.707 14.127 1.00 61.62 86 ALA A C 1
ATOM 666 O O . ALA A 1 86 ? -24.195 -9.537 15.030 1.00 61.62 86 ALA A O 1
ATOM 667 N N . ALA A 1 87 ? -23.603 -8.687 13.021 1.00 65.88 87 ALA A N 1
ATOM 668 C CA . ALA A 1 87 ? -22.522 -9.627 12.781 1.00 65.88 87 ALA A CA 1
ATOM 669 C C . ALA A 1 87 ? -21.554 -9.621 13.974 1.00 65.88 87 ALA A C 1
ATOM 671 O O . ALA A 1 87 ? -21.198 -8.564 14.499 1.00 65.88 87 ALA A O 1
ATOM 672 N N . ALA A 1 88 ? -21.146 -10.810 14.425 1.00 73.25 88 ALA A N 1
ATOM 673 C CA . ALA A 1 88 ? -20.199 -10.935 15.527 1.00 73.25 88 ALA A CA 1
ATOM 674 C C . ALA A 1 88 ? -18.898 -10.164 15.213 1.00 73.25 88 ALA A C 1
ATOM 676 O O . ALA A 1 88 ? -18.466 -10.153 14.055 1.00 73.25 88 ALA A O 1
ATOM 677 N N . PRO A 1 89 ? -18.257 -9.530 16.215 1.00 79.88 89 PRO A N 1
ATOM 678 C CA . PRO A 1 89 ? -17.051 -8.743 15.989 1.00 79.88 89 PRO A CA 1
ATOM 679 C C . PRO A 1 89 ? -15.923 -9.612 15.405 1.00 79.88 89 PRO A C 1
ATOM 681 O O . PRO A 1 89 ? -15.809 -10.793 15.756 1.00 79.88 89 PRO A O 1
ATOM 684 N N . PRO A 1 90 ? -15.072 -9.047 14.531 1.00 86.06 90 PRO A N 1
ATOM 685 C CA . PRO A 1 90 ? -14.006 -9.795 13.890 1.00 86.06 90 PRO A CA 1
ATOM 686 C C . PRO A 1 90 ? -12.967 -10.242 14.923 1.00 86.06 90 PRO A C 1
ATOM 688 O O . PRO A 1 90 ? -12.575 -9.489 15.814 1.00 86.06 90 PRO A O 1
ATOM 691 N N . THR A 1 91 ? -12.502 -11.482 14.790 1.00 89.38 91 THR A N 1
ATOM 692 C CA . THR A 1 91 ? -11.433 -12.059 15.625 1.00 89.38 91 THR A CA 1
ATOM 693 C C . THR A 1 91 ? -10.063 -12.018 14.950 1.00 89.38 91 THR A C 1
ATOM 695 O O . THR A 1 91 ? -9.048 -12.196 15.619 1.00 89.38 91 THR A O 1
ATOM 698 N N . VAL A 1 92 ? -10.033 -11.752 13.642 1.00 93.06 92 VAL A N 1
ATOM 699 C CA . VAL A 1 92 ? -8.835 -11.593 12.807 1.00 93.06 92 VAL A CA 1
ATOM 700 C C . VAL A 1 92 ? -8.990 -10.366 11.914 1.00 93.06 92 VAL A C 1
ATOM 702 O O . VAL A 1 92 ? -10.109 -9.935 11.630 1.00 93.06 92 VAL A O 1
ATOM 705 N N . ASN A 1 93 ? -7.875 -9.798 11.462 1.00 92.94 93 ASN A N 1
ATOM 706 C CA . ASN A 1 93 ? -7.897 -8.666 10.542 1.00 92.94 93 ASN A CA 1
ATOM 707 C C . ASN A 1 93 ? -8.473 -9.084 9.180 1.00 92.94 93 ASN A C 1
ATOM 709 O O . ASN A 1 93 ? -8.099 -10.116 8.617 1.00 92.94 93 ASN A O 1
ATOM 713 N N . LEU A 1 94 ? -9.323 -8.237 8.596 1.00 92.56 94 LEU A N 1
ATOM 714 C CA . LEU A 1 94 ? -9.855 -8.466 7.256 1.00 92.56 94 LEU A CA 1
ATOM 715 C C . LEU A 1 94 ? -8.758 -8.229 6.203 1.00 92.56 94 LEU A C 1
ATOM 717 O O . LEU A 1 94 ? -8.315 -7.102 5.984 1.00 92.56 94 LEU A O 1
ATOM 721 N N . THR A 1 95 ? -8.310 -9.300 5.549 1.00 89.06 95 THR A N 1
ATOM 722 C CA . THR A 1 95 ? -7.240 -9.264 4.530 1.00 89.06 95 THR A CA 1
ATOM 723 C C . THR A 1 95 ? -7.758 -9.391 3.093 1.00 89.06 95 THR A C 1
ATOM 725 O O . THR A 1 95 ? -6.992 -9.219 2.139 1.00 89.06 95 THR A O 1
ATOM 728 N N . SER A 1 96 ? -9.063 -9.630 2.932 1.00 89.12 96 SER A N 1
ATOM 729 C CA . SER A 1 96 ? -9.771 -9.736 1.654 1.00 89.12 96 SER A CA 1
ATOM 730 C C . SER A 1 96 ? -11.201 -9.212 1.778 1.00 89.12 96 SER A C 1
ATOM 732 O O . SER A 1 96 ? -11.876 -9.540 2.751 1.00 89.12 96 SER A O 1
ATOM 734 N N . GLY A 1 97 ? -11.688 -8.484 0.772 1.00 90.38 97 GLY A N 1
ATOM 735 C CA . GLY A 1 97 ? -13.042 -7.921 0.793 1.00 90.38 97 GLY A CA 1
ATOM 736 C C . GLY A 1 97 ? -13.161 -6.685 1.687 1.00 90.38 97 GLY A C 1
ATOM 737 O O . GLY A 1 97 ? -12.166 -6.223 2.247 1.00 90.38 97 GLY A O 1
ATOM 738 N N . CYS A 1 98 ? -14.382 -6.158 1.789 1.00 94.56 98 CYS A N 1
ATOM 739 C CA . CYS A 1 98 ? -14.696 -4.941 2.535 1.00 94.56 98 CYS A CA 1
ATOM 740 C C . CYS A 1 98 ? -15.777 -5.160 3.579 1.00 94.56 98 CYS A C 1
ATOM 742 O O . CYS A 1 98 ? -16.537 -6.122 3.514 1.00 94.56 98 CYS A O 1
ATOM 744 N N . VAL A 1 99 ? -15.821 -4.252 4.550 1.00 95.25 99 VAL A N 1
ATOM 745 C CA . VAL A 1 99 ? -16.879 -4.211 5.552 1.00 95.25 99 VAL A CA 1
ATOM 746 C C . VAL A 1 99 ? -18.182 -3.832 4.854 1.00 95.25 99 VAL A C 1
ATOM 748 O O . VAL A 1 99 ? -18.285 -2.759 4.271 1.00 95.25 99 VAL A O 1
ATOM 751 N N . GLU A 1 100 ? -19.172 -4.717 4.900 1.00 93.00 100 GLU A N 1
ATOM 752 C CA . GLU A 1 100 ? -20.493 -4.456 4.311 1.00 93.00 100 GLU A CA 1
ATOM 753 C C . GLU A 1 100 ? -21.386 -3.653 5.265 1.00 93.00 100 GLU A C 1
ATOM 755 O O . GLU A 1 100 ? -22.103 -2.749 4.844 1.00 93.00 100 GLU A O 1
ATOM 760 N N . HIS A 1 101 ? -21.289 -3.950 6.566 1.00 93.12 101 HIS A N 1
ATOM 761 C CA . HIS A 1 101 ? -22.077 -3.323 7.623 1.00 93.12 101 HIS A CA 1
ATOM 762 C C . HIS A 1 101 ? -21.148 -2.708 8.670 1.00 93.12 101 HIS A C 1
ATOM 764 O O . HIS A 1 101 ? -20.527 -3.406 9.477 1.00 93.12 101 HIS A O 1
ATOM 770 N N . TYR A 1 102 ? -21.022 -1.384 8.626 1.00 94.75 102 TYR A N 1
ATOM 771 C CA . TYR A 1 102 ? -20.190 -0.641 9.562 1.00 94.75 102 TYR A CA 1
ATOM 772 C C . TYR A 1 102 ? -20.886 -0.454 10.917 1.00 94.75 102 TYR A C 1
ATOM 774 O O . TYR A 1 102 ? -22.002 0.059 10.981 1.00 94.75 102 TYR A O 1
ATOM 782 N N . ASP A 1 103 ? -20.183 -0.791 11.999 1.00 95.31 103 ASP A N 1
ATOM 783 C CA . ASP A 1 103 ? -20.551 -0.476 13.377 1.00 95.31 103 ASP A CA 1
ATOM 784 C C . ASP A 1 103 ? -19.412 0.334 14.033 1.00 95.31 103 ASP A C 1
ATOM 786 O O . ASP A 1 103 ? -18.293 -0.174 14.182 1.00 95.31 103 ASP A O 1
ATOM 790 N N . PRO A 1 104 ? -19.659 1.584 14.476 1.00 94.12 104 PRO A N 1
ATOM 791 C CA . PRO A 1 104 ? -18.650 2.417 15.136 1.00 94.12 104 PRO A CA 1
ATOM 792 C C . PRO A 1 104 ? -18.153 1.851 16.475 1.00 94.12 104 PRO A C 1
ATOM 794 O O . PRO A 1 104 ? -17.168 2.345 17.041 1.00 94.12 104 PRO A O 1
ATOM 797 N N . ASN A 1 105 ? -18.818 0.835 17.025 1.00 94.81 105 ASN A N 1
ATOM 798 C CA . ASN A 1 105 ? -18.431 0.211 18.279 1.00 94.81 105 ASN A CA 1
ATOM 799 C C . ASN A 1 105 ? -17.443 -0.945 18.126 1.00 94.81 105 ASN A C 1
ATOM 801 O O . ASN A 1 105 ? -16.760 -1.252 19.106 1.00 94.81 105 ASN A O 1
ATOM 805 N N . VAL A 1 106 ? -17.293 -1.495 16.922 1.00 94.81 106 VAL A N 1
ATOM 806 C CA . VAL A 1 106 ? -16.450 -2.658 16.625 1.00 94.81 106 VAL A CA 1
ATOM 807 C C . VAL A 1 106 ? -14.993 -2.254 16.374 1.00 94.81 106 VAL A C 1
ATOM 809 O O . VAL A 1 106 ? -14.723 -1.268 15.694 1.00 94.81 106 VAL A O 1
ATOM 812 N N . ASP A 1 107 ? -14.039 -3.018 16.924 1.00 95.62 107 ASP A N 1
ATOM 813 C CA . ASP A 1 107 ? -12.619 -2.938 16.546 1.00 95.62 107 ASP A CA 1
ATOM 814 C C . ASP A 1 107 ? -12.364 -3.884 15.362 1.00 95.62 107 ASP A C 1
ATOM 816 O O . ASP A 1 107 ? -12.368 -5.102 15.518 1.00 95.62 107 ASP A O 1
ATOM 820 N N . TYR A 1 108 ? -12.156 -3.318 14.175 1.00 95.69 108 TYR A N 1
ATOM 821 C CA . TYR A 1 108 ? -11.847 -4.026 12.933 1.00 95.69 108 TYR A CA 1
ATOM 822 C C . TYR A 1 108 ? -10.376 -4.466 12.843 1.00 95.69 108 TYR A C 1
ATOM 824 O O . TYR A 1 108 ? -9.996 -5.126 11.874 1.00 95.69 108 TYR A O 1
ATOM 832 N N . PHE A 1 109 ? -9.547 -4.134 13.843 1.00 95.88 109 PHE A N 1
ATOM 833 C CA . PHE A 1 109 ? -8.144 -4.543 13.918 1.00 95.88 109 PHE A CA 1
ATOM 834 C C . PHE A 1 109 ? -7.796 -5.275 15.221 1.00 95.88 109 PHE A C 1
ATOM 836 O O . PHE A 1 109 ? -6.959 -4.793 15.998 1.00 95.88 109 PHE A O 1
ATOM 843 N N . PRO A 1 110 ? -8.383 -6.460 15.464 1.00 94.50 110 PRO A N 1
ATOM 844 C CA . PRO A 1 110 ? -8.075 -7.262 16.647 1.00 94.50 110 PRO A CA 1
ATOM 845 C C . PRO A 1 110 ? -6.598 -7.695 16.697 1.00 94.50 110 PRO A C 1
ATOM 847 O O . PRO A 1 110 ? -6.032 -7.824 17.783 1.00 94.50 110 PRO A O 1
ATOM 850 N N . GLU A 1 111 ? -5.937 -7.857 15.544 1.00 94.88 111 GLU A N 1
ATOM 851 C CA . GLU A 1 111 ? -4.525 -8.242 15.467 1.00 94.88 111 GLU A CA 1
ATOM 852 C C . GLU A 1 111 ? -3.631 -7.010 15.272 1.00 94.88 111 GLU A C 1
ATOM 854 O O . GLU A 1 111 ? -3.529 -6.437 14.177 1.00 94.88 111 GLU A O 1
ATOM 859 N N . LYS A 1 112 ? -2.956 -6.602 16.352 1.00 94.81 112 LYS A N 1
ATOM 860 C CA . LYS A 1 112 ? -2.118 -5.396 16.391 1.00 94.81 112 LYS A CA 1
ATOM 861 C C . LYS A 1 112 ? -0.640 -5.761 16.381 1.00 94.81 112 LYS A C 1
ATOM 863 O O . LYS A 1 112 ? -0.164 -6.535 17.205 1.00 94.81 112 LYS A O 1
ATOM 868 N N . ALA A 1 113 ? 0.105 -5.158 15.462 1.00 92.56 113 ALA A N 1
ATOM 869 C CA . ALA A 1 113 ? 1.555 -5.289 15.410 1.00 92.56 113 ALA A CA 1
ATOM 870 C C . ALA A 1 113 ? 2.223 -4.520 16.562 1.00 92.56 113 ALA A C 1
ATOM 872 O O . ALA A 1 113 ? 1.898 -3.357 16.812 1.00 92.56 113 ALA A O 1
ATOM 873 N N . THR A 1 114 ? 3.204 -5.145 17.214 1.00 92.50 114 THR A N 1
ATOM 874 C CA . THR A 1 114 ? 4.092 -4.498 18.191 1.00 92.50 114 THR A CA 1
ATOM 875 C C . THR A 1 114 ? 5.482 -4.320 17.586 1.00 92.50 114 THR A C 1
ATOM 877 O O . THR A 1 114 ? 6.063 -5.260 17.047 1.00 92.50 114 THR A O 1
ATOM 880 N N . LEU A 1 115 ? 6.030 -3.107 17.668 1.00 92.44 115 LEU A N 1
ATOM 881 C CA . LEU A 1 115 ? 7.345 -2.786 17.114 1.00 92.44 115 LEU A CA 1
ATOM 882 C C . LEU A 1 115 ? 8.439 -3.095 18.144 1.00 92.44 115 LEU A C 1
ATOM 884 O O . LEU A 1 115 ? 8.560 -2.393 19.142 1.00 92.44 115 LEU A O 1
ATOM 888 N N . ALA A 1 116 ? 9.241 -4.136 17.899 1.00 92.50 116 ALA A N 1
ATOM 889 C CA . ALA A 1 116 ? 10.357 -4.502 18.780 1.00 92.50 116 ALA A CA 1
ATOM 890 C C . ALA A 1 116 ? 11.661 -3.759 18.432 1.00 92.50 116 ALA A C 1
ATOM 892 O O . ALA A 1 116 ? 12.359 -3.264 19.315 1.00 92.50 116 ALA A O 1
ATOM 893 N N . TYR A 1 117 ? 11.984 -3.669 17.136 1.00 93.00 117 TYR A N 1
ATOM 894 C CA . TYR A 1 117 ? 13.269 -3.137 16.656 1.00 93.00 117 TYR A CA 1
ATOM 895 C C . TYR A 1 117 ? 13.141 -1.960 15.690 1.00 93.00 117 TYR A C 1
ATOM 897 O O . TYR A 1 117 ? 14.097 -1.203 15.524 1.00 93.00 117 TYR A O 1
ATOM 905 N N . ALA A 1 118 ? 11.988 -1.811 15.033 1.00 91.12 118 ALA A N 1
ATOM 906 C CA . ALA A 1 118 ? 11.788 -0.783 14.024 1.00 91.12 118 ALA A CA 1
ATOM 907 C C . ALA A 1 118 ? 11.842 0.616 14.656 1.00 91.12 118 ALA A C 1
ATOM 909 O O . ALA A 1 118 ? 11.061 0.941 15.548 1.00 91.12 118 ALA A O 1
ATOM 910 N N . LYS A 1 119 ? 12.771 1.443 14.173 1.00 87.62 119 LYS A N 1
ATOM 911 C CA . LYS A 1 119 ? 12.949 2.848 14.549 1.00 87.62 119 LYS A CA 1
ATOM 912 C C . LYS A 1 119 ? 12.908 3.638 13.247 1.00 87.62 119 LYS A C 1
ATOM 914 O O . LYS A 1 119 ? 13.816 3.506 12.437 1.00 87.62 119 LYS A O 1
ATOM 919 N N . GLY A 1 120 ? 11.834 4.375 12.998 1.00 92.06 120 GLY A N 1
ATOM 920 C CA . GLY A 1 120 ? 11.639 5.106 11.735 1.00 92.06 120 GLY A CA 1
ATOM 921 C C . GLY A 1 120 ? 10.182 5.247 11.320 1.00 92.06 120 GLY A C 1
ATOM 922 O O . GLY A 1 120 ? 9.864 6.063 10.460 1.00 92.06 120 GLY A O 1
ATOM 923 N N . PHE A 1 121 ? 9.287 4.511 11.977 1.00 95.44 121 PHE A N 1
ATOM 924 C CA . PHE A 1 121 ? 7.860 4.764 11.921 1.00 95.44 121 PHE A CA 1
ATOM 925 C C . PHE A 1 121 ? 7.188 4.425 13.255 1.00 95.44 121 PHE A C 1
ATOM 927 O O . PHE A 1 121 ? 7.742 3.696 14.079 1.00 95.44 121 PHE A O 1
ATOM 934 N N . ALA A 1 122 ? 5.989 4.957 13.447 1.00 95.44 122 ALA A N 1
ATOM 935 C CA . ALA A 1 122 ? 5.082 4.634 14.535 1.00 95.44 122 ALA A CA 1
ATOM 936 C C . ALA A 1 122 ? 3.721 4.238 13.957 1.00 95.44 122 ALA A C 1
ATOM 938 O O . ALA A 1 122 ? 3.318 4.734 12.904 1.00 95.44 122 ALA A O 1
ATOM 939 N N . LEU A 1 123 ? 3.015 3.352 14.657 1.00 96.19 123 LEU A N 1
ATOM 940 C CA . LEU A 1 123 ? 1.701 2.870 14.254 1.00 96.19 123 LEU A CA 1
ATOM 941 C C . LEU A 1 123 ? 0.718 3.052 15.408 1.00 96.19 123 LEU A C 1
ATOM 943 O O . LEU A 1 123 ? 0.970 2.594 16.521 1.00 96.19 123 LEU A O 1
ATOM 947 N N . GLN A 1 124 ? -0.396 3.720 15.134 1.00 96.06 124 GLN A N 1
ATOM 948 C CA . GLN A 1 124 ? -1.498 3.898 16.075 1.00 96.06 124 GLN A CA 1
ATOM 949 C C . GLN A 1 124 ? -2.736 3.200 15.523 1.00 96.06 124 GLN A C 1
ATOM 951 O O . GLN A 1 124 ? -3.019 3.285 14.328 1.00 96.06 124 GLN A O 1
ATOM 956 N N . TYR A 1 125 ? -3.464 2.508 16.393 1.00 97.25 125 TYR A N 1
ATOM 957 C CA . TYR A 1 125 ? -4.658 1.756 16.027 1.00 97.25 125 TYR A CA 1
ATOM 958 C C . TYR A 1 125 ? -5.898 2.455 16.560 1.00 97.25 125 TYR A C 1
ATOM 960 O O . TYR A 1 125 ? -5.967 2.794 17.741 1.00 97.25 125 TYR A O 1
ATOM 968 N N . PHE A 1 126 ? -6.883 2.595 15.687 1.00 96.06 126 PHE A N 1
ATOM 969 C CA . PHE A 1 126 ? -8.244 2.988 16.012 1.00 96.06 126 PHE A CA 1
ATOM 970 C C . PHE A 1 126 ? -9.180 1.852 15.607 1.00 96.06 126 PHE A C 1
ATOM 972 O O . PHE A 1 126 ? -8.743 0.845 15.057 1.00 96.06 126 PHE A O 1
ATOM 979 N N . LYS A 1 127 ? -10.475 2.016 15.877 1.00 96.12 127 LYS A N 1
ATOM 980 C CA . LYS A 1 127 ? -11.473 0.976 15.619 1.00 96.12 127 LYS A CA 1
ATOM 981 C C . LYS A 1 127 ? -11.553 0.555 14.150 1.00 96.12 127 LYS A C 1
ATOM 983 O O . LYS A 1 127 ? -11.670 -0.623 13.879 1.00 96.12 127 LYS A O 1
ATOM 988 N N . HIS A 1 128 ? -11.481 1.496 13.210 1.00 96.56 128 HIS A N 1
ATOM 989 C CA . HIS A 1 128 ? -11.685 1.231 11.775 1.00 96.56 128 HIS A CA 1
ATOM 990 C C . HIS A 1 128 ? -10.605 1.845 10.872 1.00 96.56 128 HIS A C 1
ATOM 992 O O . HIS A 1 128 ? -10.641 1.694 9.655 1.00 96.56 128 HIS A O 1
ATOM 998 N N . TYR A 1 129 ? -9.593 2.493 11.454 1.00 97.38 129 TYR A N 1
ATOM 999 C CA . TYR A 1 129 ? -8.400 2.918 10.721 1.00 97.38 129 TYR A CA 1
ATOM 1000 C C . TYR A 1 129 ? -7.127 2.791 11.567 1.00 97.38 129 TYR A C 1
ATOM 1002 O O . TYR A 1 129 ? -7.168 2.640 12.791 1.00 97.38 129 TYR A O 1
ATOM 1010 N N . LYS A 1 130 ? -5.973 2.864 10.908 1.00 97.19 130 LYS A N 1
ATOM 1011 C CA . LYS A 1 130 ? -4.651 2.955 11.537 1.00 97.19 130 LYS A CA 1
ATOM 1012 C C . LYS A 1 130 ? -3.985 4.246 11.092 1.00 97.19 130 LYS A C 1
ATOM 1014 O O . LYS A 1 130 ? -4.153 4.664 9.952 1.00 97.19 130 LYS A O 1
ATOM 1019 N N . VAL A 1 131 ? -3.191 4.854 11.962 1.00 97.38 131 VAL A N 1
ATOM 1020 C CA . VAL A 1 131 ? -2.329 5.981 1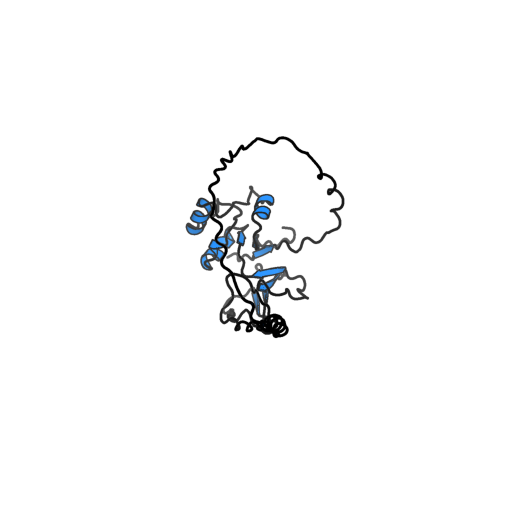1.590 1.00 97.38 131 VAL A CA 1
ATOM 1021 C C . VAL A 1 131 ? -0.894 5.488 11.564 1.00 97.38 131 VAL A C 1
ATOM 1023 O O . VAL A 1 131 ? -0.347 5.094 12.596 1.00 97.38 131 VAL A O 1
ATOM 1026 N N . LEU A 1 132 ? -0.299 5.497 10.375 1.00 97.19 132 LEU A N 1
ATOM 1027 C CA . LEU A 1 132 ? 1.111 5.216 10.151 1.00 97.19 132 LEU A CA 1
ATOM 1028 C C . LEU A 1 132 ? 1.856 6.544 10.023 1.00 97.19 132 LEU A C 1
ATOM 1030 O O . LEU A 1 132 ? 1.635 7.299 9.079 1.00 97.19 132 LEU A O 1
ATOM 1034 N N . THR A 1 133 ? 2.765 6.807 10.954 1.00 96.00 133 THR A N 1
ATOM 1035 C CA . THR A 1 133 ? 3.641 7.980 10.912 1.00 96.00 133 THR A CA 1
ATOM 1036 C C . THR A 1 133 ? 5.052 7.521 10.601 1.00 96.00 133 THR A C 1
ATOM 1038 O O . THR A 1 133 ? 5.683 6.888 11.442 1.00 96.00 133 THR A O 1
ATOM 1041 N N . VAL A 1 134 ? 5.566 7.848 9.421 1.00 94.69 134 VAL A N 1
ATOM 1042 C CA . VAL A 1 134 ? 6.959 7.601 9.046 1.00 94.69 134 VAL A CA 1
ATOM 1043 C C . VAL A 1 134 ? 7.793 8.800 9.478 1.00 94.69 134 VAL A C 1
ATOM 1045 O O . VAL A 1 134 ? 7.689 9.880 8.901 1.00 94.69 134 VAL A O 1
ATOM 1048 N N . THR A 1 135 ? 8.587 8.621 10.531 1.00 93.31 135 THR A N 1
ATOM 1049 C CA . THR A 1 135 ? 9.369 9.684 11.177 1.00 93.31 135 THR A CA 1
ATOM 1050 C C . THR A 1 135 ? 10.769 9.837 10.601 1.00 93.31 135 THR A C 1
ATOM 1052 O O . THR A 1 135 ? 11.354 10.904 10.730 1.00 93.31 135 THR A O 1
ATOM 1055 N N . MET A 1 136 ? 11.312 8.787 9.983 1.00 89.81 136 MET A N 1
ATOM 1056 C CA . MET A 1 136 ? 12.619 8.821 9.321 1.00 89.81 136 MET A CA 1
ATOM 1057 C C . MET A 1 136 ? 12.500 8.222 7.919 1.00 89.81 136 MET A C 1
ATOM 1059 O O . MET A 1 136 ? 12.895 7.074 7.709 1.00 89.81 136 MET A O 1
ATOM 1063 N N . PRO A 1 137 ? 11.921 8.964 6.958 1.00 86.06 137 PRO A N 1
ATOM 1064 C CA . PRO A 1 137 ? 11.774 8.476 5.593 1.00 86.06 137 PRO A CA 1
ATOM 1065 C C . PRO A 1 137 ? 13.125 8.240 4.887 1.00 86.06 137 PRO A C 1
ATOM 1067 O O . PRO A 1 137 ? 13.261 7.371 4.027 1.00 86.06 137 PRO A O 1
ATOM 1070 N N . TRP A 1 138 ? 14.158 8.968 5.286 1.00 8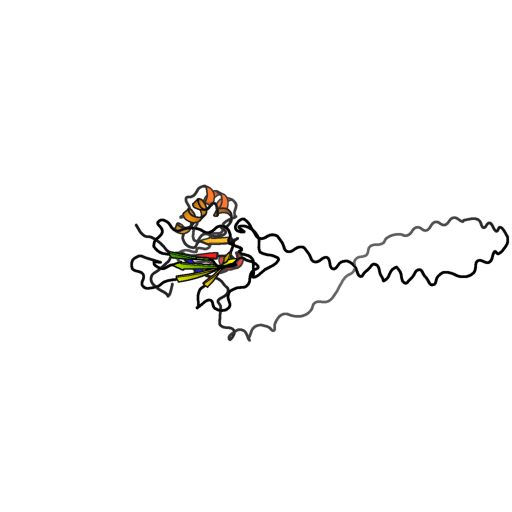4.94 138 TRP A N 1
ATOM 1071 C CA . TRP A 1 138 ? 15.547 8.738 4.899 1.00 84.94 138 TRP A CA 1
ATOM 1072 C C . TRP A 1 138 ? 16.459 9.124 6.075 1.00 84.94 138 TRP A C 1
ATOM 1074 O O . TRP A 1 138 ? 15.984 9.732 7.044 1.00 84.94 138 TRP A O 1
ATOM 1084 N N . PRO A 1 139 ? 17.753 8.754 6.054 1.00 83.69 139 PRO A N 1
ATOM 1085 C CA . PRO A 1 139 ? 18.693 9.176 7.088 1.00 83.69 139 PRO A CA 1
ATOM 1086 C C . PRO A 1 139 ? 18.688 10.700 7.262 1.00 83.69 139 PRO A C 1
ATOM 1088 O O . PRO A 1 139 ? 18.741 11.428 6.276 1.00 83.69 139 PRO A O 1
ATOM 1091 N N . GLU A 1 140 ? 18.612 11.169 8.511 1.00 84.12 140 GLU A N 1
ATOM 1092 C CA . GLU A 1 140 ? 18.617 12.602 8.865 1.00 84.12 140 GLU A CA 1
ATOM 1093 C C . GLU A 1 140 ? 17.443 13.423 8.293 1.00 84.12 140 GLU A C 1
ATOM 1095 O O . GLU A 1 140 ? 17.498 14.655 8.240 1.00 84.12 140 GLU A O 1
ATOM 1100 N N . ALA A 1 141 ? 16.353 12.759 7.895 1.00 84.19 141 ALA A N 1
ATOM 1101 C CA . ALA A 1 141 ? 15.148 13.430 7.431 1.00 84.19 141 ALA A CA 1
ATOM 1102 C C . ALA A 1 141 ? 14.602 14.419 8.474 1.00 84.19 141 ALA A C 1
ATOM 1104 O O . ALA A 1 141 ? 14.446 14.098 9.653 1.00 84.19 141 ALA A O 1
ATOM 1105 N N . LYS A 1 142 ? 14.272 15.627 8.007 1.00 86.06 142 LYS A N 1
ATOM 1106 C CA . LYS A 1 142 ? 13.585 16.665 8.797 1.00 86.06 142 LYS A CA 1
ATOM 1107 C C . LYS A 1 142 ? 12.068 16.619 8.630 1.00 86.06 142 LYS A C 1
ATOM 1109 O O . LYS A 1 142 ? 11.344 17.278 9.370 1.00 86.06 142 LYS A O 1
ATOM 1114 N N . GLU A 1 143 ? 11.608 15.859 7.645 1.00 87.31 143 GLU A N 1
ATOM 1115 C CA . GLU A 1 143 ? 10.207 15.706 7.287 1.00 87.31 143 GLU A CA 1
ATOM 1116 C C . GLU A 1 143 ? 9.678 14.358 7.776 1.00 87.31 143 GLU A C 1
ATOM 1118 O O . GLU A 1 143 ? 10.411 13.372 7.860 1.00 87.31 143 GLU A O 1
ATOM 1123 N N . SER A 1 144 ? 8.381 14.320 8.073 1.00 90.88 144 SER A N 1
ATOM 1124 C CA . SER A 1 144 ? 7.669 13.092 8.417 1.00 90.88 144 SER A CA 1
ATOM 1125 C C . SER A 1 144 ? 6.438 12.948 7.537 1.00 90.88 144 SER A C 1
ATOM 1127 O O . SER A 1 144 ? 5.802 13.942 7.185 1.00 90.88 144 SER A O 1
ATOM 1129 N N . PHE A 1 145 ? 6.093 11.708 7.204 1.00 92.00 145 PHE A N 1
ATOM 1130 C CA . PHE A 1 145 ? 4.902 11.394 6.421 1.00 92.00 145 PHE A CA 1
ATOM 1131 C C . PHE A 1 145 ? 3.860 10.733 7.307 1.00 92.00 145 PHE A C 1
ATOM 1133 O O . PHE A 1 145 ? 4.186 9.892 8.146 1.00 92.00 145 PHE A O 1
ATOM 1140 N N . ARG A 1 146 ? 2.597 11.102 7.113 1.00 95.31 146 ARG A N 1
ATOM 1141 C CA . ARG A 1 146 ? 1.463 10.506 7.817 1.00 95.31 146 ARG A CA 1
ATOM 1142 C C . ARG A 1 146 ? 0.514 9.887 6.806 1.00 95.31 146 ARG A C 1
ATOM 1144 O O . ARG A 1 146 ? 0.116 10.542 5.845 1.00 95.31 146 ARG A O 1
ATOM 1151 N N . TYR A 1 147 ? 0.138 8.645 7.075 1.00 97.00 147 TYR A N 1
ATOM 1152 C CA . TYR A 1 147 ? -0.820 7.879 6.295 1.00 97.00 147 TYR A CA 1
ATOM 1153 C C . TYR A 1 147 ? -1.945 7.399 7.205 1.00 97.00 147 TYR A C 1
ATOM 1155 O O . TYR A 1 147 ? -1.695 6.919 8.315 1.00 97.00 147 TYR A O 1
ATOM 1163 N N . ILE A 1 148 ? -3.179 7.511 6.728 1.00 98.00 148 ILE A N 1
ATOM 1164 C CA . ILE A 1 148 ? -4.361 6.958 7.385 1.00 98.00 148 ILE A CA 1
ATOM 1165 C C . ILE A 1 148 ? -4.780 5.733 6.587 1.00 98.00 148 ILE A C 1
ATOM 1167 O O . ILE A 1 148 ? -5.217 5.853 5.448 1.00 98.00 148 ILE A O 1
ATOM 1171 N N . LEU A 1 149 ? -4.613 4.558 7.185 1.00 97.81 149 LEU A N 1
ATOM 1172 C CA . LEU A 1 149 ? -4.969 3.277 6.588 1.00 97.81 149 LEU A CA 1
ATOM 1173 C C . LEU A 1 149 ? -6.387 2.913 7.037 1.00 97.81 149 LEU A C 1
ATOM 1175 O O . LEU A 1 149 ? -6.567 2.458 8.167 1.00 97.81 149 LEU A O 1
ATOM 1179 N N . VAL A 1 150 ? -7.384 3.171 6.197 1.00 97.69 150 VAL A N 1
ATOM 1180 C CA . VAL A 1 150 ? -8.814 3.008 6.511 1.00 97.69 150 VAL A CA 1
ATOM 1181 C C . VAL A 1 150 ? -9.285 1.629 6.075 1.00 97.69 150 VAL A C 1
ATOM 1183 O O . VAL A 1 150 ? -9.009 1.214 4.955 1.00 97.69 150 VAL A O 1
ATOM 1186 N N . GLN A 1 151 ? -10.000 0.912 6.940 1.00 97.56 151 GLN A N 1
ATOM 1187 C CA . GLN A 1 151 ? -10.618 -0.355 6.564 1.00 97.56 151 GLN A CA 1
ATOM 1188 C C . GLN A 1 151 ? -11.676 -0.106 5.481 1.00 97.56 151 GLN A C 1
ATOM 1190 O O . GLN A 1 151 ? -12.585 0.698 5.681 1.00 97.56 151 GLN A O 1
ATOM 1195 N N . CYS A 1 152 ? -11.584 -0.788 4.342 1.00 97.06 152 CYS A N 1
ATOM 1196 C CA . CYS A 1 152 ? -12.523 -0.574 3.248 1.00 97.06 152 CYS A CA 1
ATOM 1197 C C . CYS A 1 152 ? -13.955 -0.906 3.677 1.00 97.06 152 CYS A C 1
ATOM 1199 O O . CYS A 1 152 ? -14.187 -1.873 4.409 1.00 97.06 152 CYS A O 1
ATOM 1201 N N . GLY A 1 1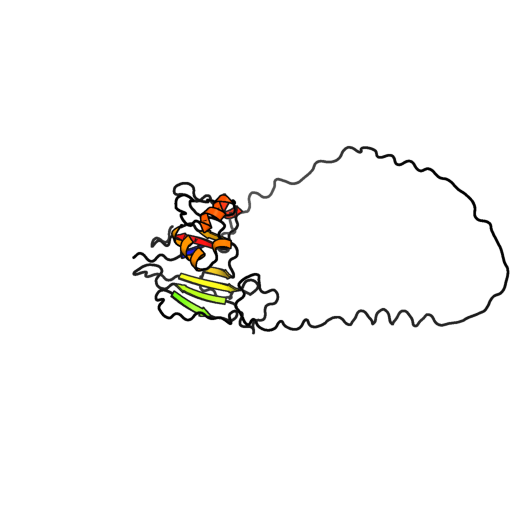53 ? -14.904 -0.070 3.252 1.00 95.75 153 GLY A N 1
ATOM 1202 C CA . GLY A 1 153 ? -16.292 -0.119 3.725 1.00 95.75 153 GLY A CA 1
ATOM 1203 C C . GLY A 1 153 ? -16.551 0.596 5.060 1.00 95.75 153 GLY A C 1
ATOM 1204 O O . GLY A 1 153 ? -17.650 0.509 5.600 1.00 95.75 153 GLY A O 1
ATOM 1205 N N . THR A 1 154 ? -15.566 1.319 5.602 1.00 96.94 154 THR A N 1
ATOM 1206 C CA . THR A 1 154 ? -15.721 2.145 6.813 1.00 96.94 154 THR A CA 1
ATOM 1207 C C . THR A 1 154 ? -15.476 3.627 6.499 1.00 96.94 154 THR A C 1
ATOM 1209 O O . THR A 1 154 ? -14.813 3.938 5.505 1.00 96.94 154 THR A O 1
ATOM 1212 N N . PRO A 1 155 ? -16.027 4.568 7.290 1.00 96.75 155 PRO A N 1
ATOM 1213 C CA . PRO A 1 155 ? -15.858 5.990 7.020 1.00 96.75 155 PRO A CA 1
ATOM 1214 C C . PRO A 1 155 ? -14.407 6.445 7.217 1.00 96.75 155 PRO A C 1
ATOM 1216 O O . PRO A 1 155 ? -13.701 5.997 8.120 1.00 96.75 155 PRO A O 1
ATOM 1219 N N . VAL A 1 156 ? -13.975 7.391 6.385 1.00 96.31 156 VAL A N 1
ATOM 1220 C CA . VAL A 1 156 ? -12.714 8.112 6.586 1.00 96.31 156 VAL A CA 1
ATOM 1221 C C . VAL A 1 156 ? -12.888 9.088 7.762 1.00 96.31 156 VAL A C 1
ATOM 1223 O O . VAL A 1 156 ? -13.932 9.739 7.841 1.00 96.31 156 VAL A O 1
ATOM 1226 N N . PRO A 1 157 ? -11.900 9.230 8.666 1.00 94.25 157 PRO A N 1
ATOM 1227 C CA . PRO A 1 157 ? -11.954 10.223 9.739 1.00 94.25 157 PRO A CA 1
ATOM 1228 C C . PRO A 1 157 ? -12.125 11.651 9.203 1.00 94.25 157 PRO A C 1
ATOM 1230 O O . PRO A 1 157 ? -11.483 12.014 8.218 1.00 94.25 157 PRO A O 1
ATOM 1233 N N . GLU A 1 158 ? -12.946 12.467 9.874 1.00 91.12 158 GLU A N 1
ATOM 1234 C CA . GLU A 1 158 ? -13.261 13.840 9.438 1.00 91.12 158 GLU A CA 1
ATOM 1235 C C . GLU A 1 158 ? -12.020 14.740 9.351 1.00 91.12 158 GLU A C 1
ATOM 1237 O O . GLU A 1 158 ? -11.863 15.492 8.391 1.00 91.12 158 GLU A O 1
ATOM 1242 N N . ASP A 1 159 ? -11.121 14.640 10.334 1.00 90.94 159 ASP A N 1
ATOM 1243 C CA . ASP A 1 159 ? -9.846 15.351 10.336 1.00 90.94 159 ASP A CA 1
ATOM 1244 C C . ASP A 1 159 ? -8.690 14.386 10.071 1.00 90.94 159 ASP A C 1
ATOM 1246 O O . ASP A 1 159 ? -8.306 13.564 10.909 1.00 90.94 159 ASP A O 1
ATOM 1250 N N . THR A 1 160 ? -8.109 14.511 8.882 1.00 91.69 160 THR A N 1
ATOM 1251 C CA . THR A 1 160 ? -6.926 13.753 8.476 1.00 91.69 160 THR A CA 1
ATOM 1252 C C . THR A 1 160 ? -5.627 14.521 8.726 1.00 91.69 160 THR A C 1
ATOM 1254 O O . THR A 1 160 ? -4.542 13.942 8.642 1.00 91.69 160 THR A O 1
ATOM 1257 N N . GLY A 1 161 ? -5.696 15.821 9.036 1.00 90.44 161 GLY A N 1
ATOM 1258 C CA . GLY A 1 161 ? -4.531 16.686 9.213 1.00 90.44 161 GLY A CA 1
ATOM 1259 C C . GLY A 1 161 ? -3.600 16.716 7.996 1.00 90.44 161 GLY A C 1
ATOM 1260 O O . GLY A 1 161 ? -2.382 16.758 8.168 1.00 90.44 161 GLY A O 1
ATOM 1261 N N . GLY A 1 162 ? -4.156 16.603 6.784 1.00 90.19 162 GLY A N 1
ATOM 1262 C CA . GLY A 1 162 ? -3.396 16.542 5.529 1.00 90.19 162 GLY A CA 1
ATOM 1263 C C . GLY A 1 162 ? -2.681 15.209 5.279 1.00 90.19 162 GLY A C 1
ATOM 1264 O O . GLY A 1 162 ? -1.903 15.104 4.333 1.00 90.19 162 GLY A O 1
ATOM 1265 N N . ALA A 1 163 ? -2.921 14.190 6.111 1.00 95.00 163 ALA A N 1
ATOM 1266 C CA . ALA A 1 163 ? -2.401 12.850 5.885 1.00 95.00 163 ALA A CA 1
ATOM 1267 C C . ALA A 1 163 ? -3.048 12.214 4.652 1.00 95.00 163 ALA A C 1
ATOM 1269 O O . ALA A 1 163 ? -4.237 12.391 4.381 1.00 95.00 163 ALA A O 1
ATOM 1270 N N . GLN A 1 164 ? -2.271 11.415 3.931 1.00 94.31 164 GLN A N 1
ATOM 1271 C CA . GLN A 1 164 ? -2.803 10.662 2.809 1.00 94.31 164 GLN A CA 1
ATOM 1272 C C . GLN A 1 164 ? -3.652 9.495 3.309 1.00 94.31 164 GLN A C 1
ATOM 1274 O O . GLN A 1 164 ? -3.206 8.692 4.130 1.00 94.31 164 GLN A O 1
ATOM 1279 N N . VAL A 1 165 ? -4.866 9.391 2.779 1.00 96.75 165 VAL A N 1
ATOM 1280 C CA . VAL A 1 165 ? -5.793 8.304 3.084 1.00 96.75 165 VAL A CA 1
ATOM 1281 C C . VAL A 1 165 ? -5.567 7.163 2.102 1.00 96.75 165 VAL A C 1
ATOM 1283 O O . VAL A 1 165 ? -5.482 7.375 0.892 1.00 96.75 165 VAL A O 1
ATOM 1286 N N . ILE A 1 166 ? -5.443 5.958 2.642 1.00 96.88 166 ILE A N 1
ATOM 1287 C CA . ILE A 1 166 ? -5.233 4.726 1.895 1.00 96.88 166 ILE A CA 1
ATOM 1288 C C . ILE A 1 166 ? -6.238 3.710 2.410 1.00 96.88 166 ILE A C 1
ATOM 1290 O O . ILE A 1 166 ? -6.271 3.397 3.598 1.00 96.88 166 ILE A O 1
ATOM 1294 N N . GLU A 1 167 ? -7.055 3.193 1.511 1.00 96.50 167 GLU A N 1
ATOM 1295 C CA . GLU A 1 167 ? -8.007 2.144 1.834 1.00 96.50 167 GLU A CA 1
ATOM 1296 C C . GLU A 1 167 ? -7.292 0.780 1.906 1.00 96.50 167 GLU A C 1
ATOM 1298 O O . GLU A 1 167 ? -6.441 0.474 1.075 1.00 96.50 167 GLU A O 1
ATOM 1303 N N . ILE A 1 168 ? -7.593 -0.035 2.920 1.00 96.56 168 ILE A N 1
ATOM 1304 C CA . ILE A 1 168 ? -7.021 -1.372 3.133 1.00 96.56 168 ILE A CA 1
ATOM 1305 C C . ILE A 1 168 ? -8.131 -2.427 3.291 1.00 96.56 168 ILE A C 1
ATOM 1307 O O . ILE A 1 168 ? -9.174 -2.120 3.865 1.00 96.56 168 ILE A O 1
ATOM 1311 N N . PRO A 1 169 ? -7.921 -3.685 2.856 1.00 95.56 169 PRO A N 1
ATOM 1312 C CA . PRO A 1 169 ? -6.709 -4.222 2.232 1.00 95.56 169 PRO A CA 1
ATOM 1313 C C . PRO A 1 169 ? -6.513 -3.757 0.778 1.00 95.56 169 PRO A C 1
ATOM 1315 O O . PRO A 1 169 ? -7.462 -3.684 0.006 1.00 95.56 169 PRO A O 1
ATOM 1318 N N . ILE A 1 170 ? -5.256 -3.513 0.389 1.00 96.00 170 ILE A N 1
ATOM 1319 C CA . ILE A 1 170 ? -4.871 -3.206 -1.000 1.00 96.00 170 ILE A CA 1
ATOM 1320 C C . ILE A 1 170 ? -5.110 -4.437 -1.877 1.00 96.00 170 ILE A C 1
ATOM 1322 O O . ILE A 1 170 ? -4.709 -5.540 -1.495 1.00 96.00 170 ILE A O 1
ATOM 1326 N N . ARG A 1 171 ? -5.726 -4.265 -3.051 1.00 95.56 171 ARG A N 1
ATOM 1327 C CA . ARG A 1 171 ? -6.015 -5.361 -3.994 1.00 95.56 171 ARG A CA 1
ATOM 1328 C C . ARG A 1 171 ? -5.097 -5.330 -5.210 1.00 95.56 171 ARG A C 1
ATOM 1330 O O . ARG A 1 171 ? -4.781 -6.385 -5.751 1.00 95.56 171 ARG A O 1
ATOM 1337 N N . SER A 1 172 ? -4.628 -4.150 -5.604 1.00 97.50 172 SER A N 1
ATOM 1338 C CA . SER A 1 172 ? -3.708 -3.965 -6.728 1.00 97.50 172 SER A CA 1
ATOM 1339 C C . SER A 1 172 ? -2.613 -2.947 -6.398 1.00 97.50 172 SER A C 1
ATOM 1341 O O . SER A 1 172 ? -2.871 -1.884 -5.838 1.00 97.50 172 SER A O 1
ATOM 1343 N N . ILE A 1 173 ? -1.365 -3.274 -6.739 1.00 97.69 173 ILE A N 1
ATOM 1344 C CA . ILE A 1 173 ? -0.203 -2.411 -6.513 1.00 97.69 173 ILE A CA 1
ATOM 1345 C C . ILE A 1 173 ? 0.647 -2.277 -7.777 1.00 97.69 173 ILE A C 1
ATOM 1347 O O . ILE A 1 173 ? 1.008 -3.265 -8.422 1.00 97.69 173 ILE A O 1
ATOM 1351 N N . ALA A 1 174 ? 1.000 -1.038 -8.103 1.00 97.31 174 ALA A N 1
ATOM 1352 C CA . ALA A 1 174 ? 1.997 -0.696 -9.103 1.00 97.31 174 ALA A CA 1
ATOM 1353 C C . ALA A 1 174 ? 3.271 -0.201 -8.407 1.00 97.31 174 ALA A C 1
ATOM 1355 O O . ALA A 1 174 ? 3.238 0.732 -7.597 1.00 97.31 174 ALA A O 1
ATOM 1356 N N . ILE A 1 175 ? 4.414 -0.811 -8.720 1.00 94.75 175 ILE A N 1
ATOM 1357 C CA . ILE A 1 175 ? 5.702 -0.407 -8.150 1.00 94.75 175 ILE A CA 1
ATOM 1358 C C . ILE A 1 175 ? 6.564 0.309 -9.186 1.00 94.75 175 ILE A C 1
ATOM 1360 O O . ILE A 1 175 ? 6.957 -0.265 -10.197 1.00 94.75 175 ILE A O 1
ATOM 1364 N N . LEU A 1 176 ? 6.895 1.577 -8.931 1.00 92.44 176 LEU A N 1
ATOM 1365 C CA . LEU A 1 176 ? 7.755 2.352 -9.832 1.00 92.44 176 LEU A CA 1
ATOM 1366 C C . LEU A 1 176 ? 9.249 2.170 -9.517 1.00 92.44 176 LEU A C 1
ATOM 1368 O O . LEU A 1 176 ? 10.107 2.604 -10.281 1.00 92.44 176 LEU A O 1
ATOM 1372 N N . SER A 1 177 ? 9.568 1.458 -8.433 1.00 90.50 177 SER A N 1
ATOM 1373 C CA . SER A 1 177 ? 10.914 0.986 -8.116 1.00 90.50 177 SER A CA 1
ATOM 1374 C C . SER A 1 177 ? 10.913 -0.517 -7.891 1.00 90.50 177 SER A C 1
ATOM 1376 O O . SER A 1 177 ? 10.141 -1.030 -7.078 1.00 90.50 177 SER A O 1
ATOM 1378 N N . THR A 1 178 ? 11.814 -1.232 -8.562 1.00 89.06 178 THR A N 1
ATOM 1379 C CA . THR A 1 178 ? 11.967 -2.680 -8.370 1.00 89.06 178 THR A CA 1
ATOM 1380 C C . THR A 1 178 ? 12.489 -3.037 -6.977 1.00 89.06 178 THR A C 1
ATOM 1382 O O . THR A 1 178 ? 12.316 -4.172 -6.542 1.00 89.06 178 THR A O 1
ATOM 1385 N N . THR A 1 179 ? 13.031 -2.075 -6.218 1.00 88.88 179 THR A N 1
ATOM 1386 C CA . THR A 1 179 ? 13.417 -2.264 -4.807 1.00 88.88 179 THR A CA 1
ATOM 1387 C C . THR A 1 179 ? 12.224 -2.578 -3.900 1.00 88.88 179 THR A C 1
ATOM 1389 O O . THR A 1 179 ? 12.400 -3.174 -2.839 1.00 88.88 179 THR A O 1
ATOM 1392 N N . HIS A 1 180 ? 10.999 -2.234 -4.309 1.00 92.44 180 HIS A N 1
ATOM 1393 C CA . HIS A 1 180 ? 9.785 -2.570 -3.564 1.00 92.44 180 HIS A CA 1
ATOM 1394 C C . HIS A 1 180 ? 9.325 -4.018 -3.788 1.00 92.44 180 HIS A C 1
ATOM 1396 O O . HIS A 1 180 ? 8.542 -4.533 -2.991 1.00 92.44 180 HIS A O 1
ATOM 1402 N N . LEU A 1 181 ? 9.820 -4.694 -4.833 1.00 94.75 181 LEU A N 1
ATOM 1403 C CA . LEU A 1 181 ? 9.364 -6.031 -5.212 1.00 94.75 181 LEU A CA 1
ATOM 1404 C C . LEU A 1 181 ? 9.631 -7.066 -4.115 1.00 94.75 181 LEU A C 1
ATOM 1406 O O . LEU A 1 181 ? 8.734 -7.828 -3.770 1.00 94.75 181 LEU A O 1
ATOM 1410 N N . SER A 1 182 ? 10.834 -7.063 -3.533 1.00 93.00 182 SER A N 1
ATOM 1411 C CA . SER A 1 182 ? 11.233 -8.031 -2.500 1.00 93.00 182 SER A CA 1
ATOM 1412 C C . SER A 1 182 ? 10.344 -7.966 -1.256 1.00 93.00 182 SER A C 1
ATOM 1414 O O . SER A 1 182 ? 10.048 -8.997 -0.656 1.00 93.00 182 SER A O 1
ATOM 1416 N N . HIS A 1 183 ? 9.860 -6.776 -0.890 1.00 93.00 183 HIS A N 1
ATOM 1417 C CA . HIS A 1 183 ? 8.926 -6.612 0.223 1.00 93.00 183 HIS A CA 1
ATOM 1418 C C . HIS A 1 183 ? 7.581 -7.290 -0.060 1.00 93.00 183 HIS A C 1
ATOM 1420 O O . HIS A 1 183 ? 7.032 -7.937 0.829 1.00 93.00 183 HIS A O 1
ATOM 1426 N N . LEU A 1 184 ? 7.073 -7.203 -1.295 1.00 94.94 184 LEU A N 1
ATOM 1427 C CA . LEU A 1 184 ? 5.848 -7.909 -1.684 1.00 94.94 184 LEU A CA 1
ATOM 1428 C C . LEU A 1 184 ? 6.032 -9.427 -1.642 1.00 94.94 184 LEU A C 1
ATOM 1430 O O . LEU A 1 184 ? 5.122 -10.128 -1.211 1.00 94.94 184 LEU A O 1
ATOM 1434 N N . GLU A 1 185 ? 7.199 -9.944 -2.034 1.00 93.94 185 GLU A N 1
ATOM 1435 C CA . GLU A 1 185 ? 7.484 -11.384 -1.943 1.00 93.94 185 GLU A CA 1
ATOM 1436 C C . GLU A 1 185 ? 7.504 -11.877 -0.501 1.00 93.94 185 GLU A C 1
ATOM 1438 O O . GLU A 1 185 ? 6.863 -12.877 -0.183 1.00 93.94 185 GLU A O 1
ATOM 1443 N N . LEU A 1 186 ? 8.207 -11.155 0.377 1.00 93.81 186 LEU A N 1
ATOM 1444 C CA . LEU A 1 186 ? 8.311 -11.493 1.797 1.00 93.81 186 LEU A CA 1
ATOM 1445 C C . LEU A 1 186 ? 6.948 -11.475 2.496 1.00 93.81 186 LEU A C 1
ATOM 1447 O O . LEU A 1 186 ? 6.715 -12.268 3.404 1.00 93.81 186 LEU A O 1
ATOM 1451 N N . LEU A 1 187 ? 6.049 -10.592 2.060 1.00 93.44 187 LEU A N 1
ATOM 1452 C CA . LEU A 1 187 ? 4.679 -10.500 2.562 1.00 93.44 187 LEU A CA 1
ATOM 1453 C C . LEU A 1 187 ? 3.714 -11.489 1.886 1.00 93.44 187 LEU A C 1
ATOM 1455 O O . LEU A 1 187 ? 2.535 -11.504 2.228 1.00 93.44 187 LEU A O 1
ATOM 1459 N N . GLY A 1 188 ? 4.175 -12.288 0.916 1.00 95.06 188 GLY A N 1
ATOM 1460 C CA . GLY A 1 188 ? 3.314 -13.184 0.140 1.00 95.06 188 GLY A CA 1
ATOM 1461 C C . GLY A 1 188 ? 2.276 -12.452 -0.720 1.00 95.06 188 GLY A C 1
ATOM 1462 O O . GLY A 1 188 ? 1.267 -13.042 -1.087 1.00 95.06 188 GLY A O 1
ATOM 1463 N N . ALA A 1 189 ? 2.516 -11.177 -1.038 1.00 95.56 189 ALA A N 1
ATOM 1464 C CA . ALA A 1 189 ? 1.571 -10.254 -1.669 1.00 95.56 189 ALA A CA 1
ATOM 1465 C C . ALA A 1 189 ? 1.859 -9.999 -3.162 1.00 95.56 189 ALA A C 1
ATOM 1467 O O . ALA A 1 189 ? 1.372 -9.028 -3.745 1.00 95.56 189 ALA A O 1
ATOM 1468 N N . LEU A 1 190 ? 2.669 -10.850 -3.804 1.00 96.56 190 LEU A N 1
ATOM 1469 C CA . LEU A 1 190 ? 2.942 -10.765 -5.247 1.00 96.56 190 LEU A CA 1
ATOM 1470 C C . LEU A 1 190 ? 1.681 -10.889 -6.103 1.00 96.56 190 LEU A C 1
ATOM 1472 O O . LEU A 1 190 ? 1.664 -10.417 -7.237 1.00 96.56 190 LEU A O 1
ATOM 1476 N N . ASP A 1 191 ? 0.641 -11.527 -5.573 1.00 96.12 191 ASP A N 1
ATOM 1477 C CA . ASP A 1 191 ? -0.660 -11.679 -6.214 1.00 96.12 191 ASP A CA 1
ATOM 1478 C C . ASP A 1 191 ? -1.342 -10.343 -6.533 1.00 96.12 191 ASP A C 1
ATOM 1480 O O . ASP A 1 191 ? -2.086 -10.262 -7.510 1.00 96.12 191 ASP A O 1
ATOM 1484 N N . ARG A 1 192 ? -1.007 -9.296 -5.774 1.00 97.06 192 ARG A N 1
ATOM 1485 C CA . ARG A 1 192 ? -1.515 -7.931 -5.938 1.00 97.06 192 ARG A CA 1
ATOM 1486 C C . ARG A 1 192 ? -0.700 -7.095 -6.920 1.00 97.06 192 ARG A C 1
ATOM 1488 O O . ARG A 1 192 ? -1.138 -6.013 -7.296 1.00 97.06 192 ARG A O 1
ATOM 1495 N N . LEU A 1 193 ? 0.492 -7.539 -7.325 1.00 97.88 193 LEU A N 1
ATOM 1496 C CA . LEU A 1 193 ? 1.335 -6.785 -8.253 1.00 97.88 193 LEU A CA 1
ATOM 1497 C C . LEU A 1 193 ? 0.680 -6.757 -9.638 1.00 97.88 193 LEU A C 1
ATOM 1499 O O . LEU A 1 193 ? 0.486 -7.821 -10.234 1.00 97.88 193 LEU A O 1
ATOM 1503 N N . VAL A 1 194 ? 0.384 -5.550 -10.130 1.00 98.25 194 VAL A N 1
ATOM 1504 C CA . VAL A 1 194 ? -0.217 -5.309 -11.456 1.00 98.25 194 VAL A CA 1
ATOM 1505 C C . VAL A 1 194 ? 0.709 -4.561 -12.411 1.00 98.25 194 VAL A C 1
ATOM 1507 O O . VAL A 1 194 ? 0.542 -4.670 -13.622 1.00 98.25 194 VAL A O 1
ATOM 1510 N N . ALA A 1 195 ? 1.710 -3.835 -11.902 1.00 97.25 195 ALA A N 1
ATOM 1511 C CA . ALA A 1 195 ? 2.682 -3.145 -12.746 1.00 97.25 195 ALA A CA 1
ATOM 1512 C C . ALA A 1 195 ? 4.051 -2.956 -12.088 1.00 97.25 195 ALA A C 1
ATOM 1514 O O . ALA A 1 195 ? 4.155 -2.778 -10.872 1.00 97.25 195 ALA A O 1
ATOM 1515 N N . VAL A 1 196 ? 5.091 -2.928 -12.923 1.00 95.88 196 VAL A N 1
ATOM 1516 C CA . VAL A 1 196 ? 6.458 -2.519 -12.571 1.00 95.88 196 VAL A CA 1
ATOM 1517 C C . VAL A 1 196 ? 6.943 -1.417 -13.513 1.00 95.88 196 VAL A C 1
ATOM 1519 O O . VAL A 1 196 ? 6.502 -1.341 -14.659 1.00 95.88 196 VAL A O 1
ATOM 1522 N N . SER A 1 197 ? 7.878 -0.575 -13.067 1.00 92.50 197 SER A N 1
ATOM 1523 C CA . SER A 1 197 ? 8.491 0.429 -13.949 1.00 92.50 197 SER A CA 1
ATOM 1524 C C . SER A 1 197 ? 9.265 -0.201 -15.100 1.00 92.50 197 SER A C 1
ATOM 1526 O O . SER A 1 197 ? 9.103 0.220 -16.233 1.00 92.50 197 SER A O 1
ATOM 1528 N N . THR A 1 198 ? 10.083 -1.220 -14.851 1.00 92.44 198 THR A N 1
ATOM 1529 C CA . THR A 1 198 ? 10.744 -1.956 -15.932 1.00 92.44 198 THR A CA 1
ATOM 1530 C C . THR A 1 198 ? 10.913 -3.425 -15.598 1.00 92.44 198 THR A C 1
ATOM 1532 O O . THR A 1 198 ? 11.218 -3.788 -14.458 1.00 92.44 198 THR A O 1
ATOM 1535 N N . TYR A 1 199 ? 10.743 -4.272 -16.606 1.00 94.38 199 TYR A N 1
ATOM 1536 C CA . TYR A 1 199 ? 11.037 -5.690 -16.549 1.00 94.38 199 TYR A CA 1
ATOM 1537 C C . TYR A 1 199 ? 12.538 -5.971 -16.454 1.00 94.38 199 TYR A C 1
ATOM 1539 O O . TYR A 1 199 ? 12.905 -6.989 -15.872 1.00 94.38 199 TYR A O 1
ATOM 1547 N N . ASP A 1 200 ? 13.418 -5.103 -16.957 1.00 91.94 200 ASP A N 1
ATOM 1548 C CA . ASP A 1 200 ? 14.866 -5.368 -17.030 1.00 91.94 200 ASP A CA 1
ATOM 1549 C C . ASP A 1 200 ? 15.502 -5.596 -15.652 1.00 91.94 200 ASP A C 1
ATOM 1551 O O . ASP A 1 200 ? 16.427 -6.391 -15.500 1.00 91.94 200 ASP A O 1
ATOM 1555 N N . ASN A 1 201 ? 14.944 -4.968 -14.615 1.00 89.06 201 ASN A N 1
ATOM 1556 C CA . ASN A 1 201 ? 15.438 -5.063 -13.241 1.00 89.06 201 ASN A CA 1
ATOM 1557 C C . ASN A 1 201 ? 14.673 -6.079 -12.374 1.00 89.06 201 ASN A C 1
ATOM 1559 O O . ASN A 1 201 ? 14.818 -6.077 -11.148 1.00 89.06 201 ASN A O 1
ATOM 1563 N N . VAL A 1 202 ? 13.850 -6.943 -12.978 1.00 94.75 202 VAL A N 1
ATOM 1564 C CA . VAL A 1 202 ? 13.090 -7.980 -12.267 1.00 94.75 202 VAL A CA 1
ATOM 1565 C C . VAL A 1 202 ? 13.807 -9.326 -12.371 1.00 94.75 202 VAL A C 1
ATOM 1567 O O . VAL A 1 202 ? 13.801 -9.975 -13.414 1.00 94.75 202 VAL A O 1
ATOM 1570 N N . TYR A 1 203 ? 14.401 -9.783 -11.269 1.00 93.88 203 TYR A N 1
ATOM 1571 C CA . TYR A 1 203 ? 15.133 -11.061 -11.220 1.00 93.88 203 TYR A CA 1
ATOM 1572 C C . TYR A 1 203 ? 14.427 -12.154 -10.417 1.00 93.88 203 TYR A C 1
ATOM 1574 O O . TYR A 1 203 ? 14.842 -13.309 -10.466 1.00 93.88 203 TYR A O 1
ATOM 1582 N N . SER A 1 204 ? 13.354 -11.818 -9.697 1.00 94.94 204 SER A N 1
ATOM 1583 C CA . SER A 1 204 ? 12.571 -12.825 -8.983 1.00 94.94 204 SER A CA 1
ATOM 1584 C C . SER A 1 204 ? 11.950 -13.825 -9.971 1.00 94.94 204 SER A C 1
ATOM 1586 O O . SER A 1 204 ? 11.183 -13.413 -10.851 1.00 94.94 204 SER A O 1
ATOM 1588 N N . PRO A 1 205 ? 12.174 -15.141 -9.789 1.00 96.50 205 PRO A N 1
ATOM 1589 C CA . PRO A 1 205 ? 11.495 -16.156 -10.584 1.00 96.50 205 PRO A CA 1
ATOM 1590 C C . PRO A 1 205 ? 9.970 -16.120 -10.419 1.00 96.50 205 PRO A C 1
ATOM 1592 O O . PRO A 1 205 ? 9.243 -16.429 -11.360 1.00 96.50 205 P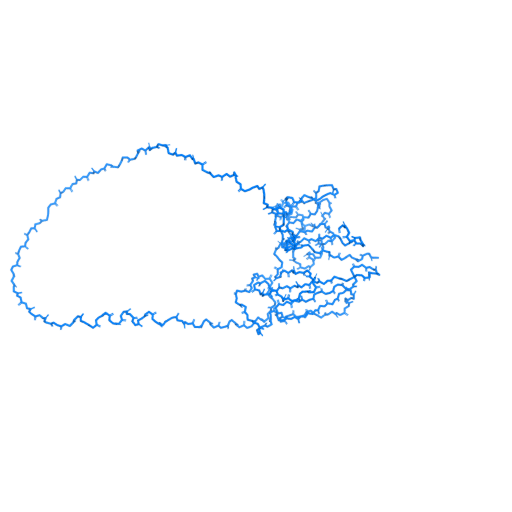RO A O 1
ATOM 1595 N N . ALA A 1 206 ? 9.466 -15.766 -9.232 1.00 96.44 206 ALA A N 1
ATOM 1596 C CA . ALA A 1 206 ? 8.030 -15.704 -8.971 1.00 96.44 206 ALA A CA 1
ATOM 1597 C C . ALA A 1 206 ? 7.373 -14.518 -9.682 1.00 96.44 206 ALA A C 1
ATOM 1599 O O . ALA A 1 206 ? 6.332 -14.690 -10.315 1.00 96.44 206 ALA A O 1
ATOM 1600 N N . ALA A 1 207 ? 8.012 -13.348 -9.646 1.00 96.94 207 ALA A N 1
ATOM 1601 C CA . ALA A 1 207 ? 7.548 -12.177 -10.378 1.00 96.94 207 ALA A CA 1
ATOM 1602 C C . ALA A 1 207 ? 7.636 -12.385 -11.898 1.00 96.94 207 ALA A C 1
ATOM 1604 O O . ALA A 1 207 ? 6.685 -12.066 -12.608 1.00 96.94 207 ALA A O 1
ATOM 1605 N N . ARG A 1 208 ? 8.726 -12.991 -12.396 1.00 97.56 208 ARG A N 1
ATOM 1606 C CA . ARG A 1 208 ? 8.892 -13.308 -13.825 1.00 97.56 208 ARG A CA 1
ATOM 1607 C C . ARG A 1 208 ? 7.777 -14.188 -14.365 1.00 97.56 208 ARG A C 1
ATOM 1609 O O . ARG A 1 208 ? 7.187 -13.832 -15.371 1.00 97.56 208 ARG A O 1
ATOM 1616 N N . ARG A 1 209 ? 7.383 -15.241 -13.642 1.00 98.00 209 ARG A N 1
ATOM 1617 C CA . ARG A 1 209 ? 6.243 -16.078 -14.057 1.00 98.00 209 ARG A CA 1
ATOM 1618 C C . ARG A 1 209 ? 4.945 -15.285 -14.237 1.00 98.00 209 ARG A C 1
ATOM 1620 O O . ARG A 1 209 ? 4.170 -15.604 -15.130 1.00 98.00 209 ARG A O 1
ATOM 1627 N N . ARG A 1 210 ? 4.695 -14.270 -13.404 1.00 97.62 210 ARG A N 1
ATOM 1628 C CA . ARG A 1 210 ? 3.508 -13.406 -13.530 1.00 97.62 210 ARG A CA 1
ATOM 1629 C C . ARG A 1 210 ? 3.623 -12.435 -14.705 1.00 97.62 210 ARG A C 1
ATOM 1631 O O . ARG A 1 210 ? 2.631 -12.199 -15.387 1.00 97.62 210 ARG A O 1
ATOM 1638 N N . ILE A 1 211 ? 4.822 -11.903 -14.949 1.00 97.81 211 ILE A N 1
ATOM 1639 C CA . ILE A 1 211 ? 5.125 -11.077 -16.127 1.00 97.81 211 ILE A CA 1
ATOM 1640 C C . ILE A 1 211 ? 4.905 -11.893 -17.406 1.00 97.81 211 ILE A C 1
ATOM 1642 O O . ILE A 1 211 ? 4.140 -11.474 -18.267 1.00 97.81 211 ILE A O 1
ATOM 1646 N N . ASP A 1 212 ? 5.490 -13.088 -17.490 1.00 98.00 212 ASP A N 1
ATOM 1647 C CA . ASP A 1 212 ? 5.385 -13.977 -18.653 1.00 98.00 212 ASP A CA 1
ATOM 1648 C C . ASP A 1 212 ? 3.937 -14.444 -18.895 1.00 98.00 212 ASP A C 1
ATOM 1650 O O . ASP A 1 212 ? 3.538 -14.698 -20.030 1.00 98.00 212 ASP A O 1
ATOM 1654 N N . ALA A 1 213 ? 3.124 -14.514 -17.834 1.00 98.12 213 ALA A N 1
ATOM 1655 C CA . ALA A 1 213 ? 1.690 -14.793 -17.903 1.00 98.12 213 ALA A CA 1
ATOM 1656 C C . ALA A 1 213 ? 0.825 -13.565 -18.262 1.00 98.12 213 ALA A C 1
ATOM 1658 O O . ALA A 1 213 ? -0.400 -13.678 -18.292 1.00 98.12 213 ALA A O 1
ATOM 1659 N N . GLY A 1 214 ? 1.424 -12.391 -18.491 1.00 97.56 214 GLY A N 1
ATOM 1660 C CA . GLY A 1 214 ? 0.715 -11.152 -18.827 1.00 97.56 214 GLY A CA 1
ATOM 1661 C C . GLY A 1 214 ? -0.052 -10.516 -17.662 1.00 97.56 214 GLY A C 1
ATOM 1662 O O . GLY A 1 214 ? -0.920 -9.680 -17.887 1.00 97.56 214 GLY A O 1
ATOM 1663 N N . GLN A 1 215 ? 0.238 -10.906 -16.417 1.00 97.81 215 GLN A N 1
ATOM 1664 C CA . GLN A 1 215 ? -0.466 -10.424 -15.218 1.00 97.81 215 GLN A CA 1
ATOM 1665 C C . GLN A 1 215 ? 0.134 -9.137 -14.637 1.00 97.81 215 GLN A C 1
ATOM 1667 O O . GLN A 1 215 ? -0.471 -8.515 -13.768 1.00 97.81 215 GLN A O 1
ATOM 1672 N N . VAL A 1 216 ? 1.343 -8.767 -15.066 1.00 97.94 216 VAL A N 1
ATOM 1673 C CA . VAL A 1 216 ? 2.072 -7.589 -14.585 1.00 97.94 216 VAL A CA 1
ATOM 1674 C C . VAL A 1 216 ? 2.505 -6.778 -15.791 1.00 97.94 216 VAL A C 1
ATOM 1676 O O . VAL A 1 216 ? 3.300 -7.267 -16.588 1.00 97.94 216 VAL A O 1
ATOM 1679 N N . ALA A 1 217 ? 2.023 -5.547 -15.915 1.00 97.06 217 ALA A N 1
ATOM 1680 C CA . ALA A 1 217 ? 2.396 -4.638 -16.991 1.00 97.06 217 ALA A CA 1
ATOM 1681 C C . ALA A 1 217 ? 3.740 -3.937 -16.723 1.00 97.06 217 ALA A C 1
ATOM 1683 O O . ALA A 1 217 ? 4.122 -3.697 -15.575 1.00 97.06 217 ALA A O 1
ATOM 1684 N N . GLU A 1 218 ? 4.443 -3.566 -17.789 1.00 95.69 218 GLU A N 1
ATOM 1685 C CA . GLU A 1 218 ? 5.533 -2.595 -17.730 1.00 95.69 218 GLU A CA 1
ATOM 1686 C C . GLU A 1 218 ? 4.955 -1.203 -17.979 1.00 95.69 218 GLU A C 1
ATOM 1688 O O . GLU A 1 218 ? 4.288 -0.970 -18.987 1.00 95.69 218 GLU A O 1
ATOM 1693 N N . VAL A 1 219 ? 5.192 -0.277 -17.050 1.00 94.75 219 VAL A N 1
ATOM 1694 C CA . VAL A 1 219 ? 4.696 1.106 -17.147 1.00 94.75 219 VAL A CA 1
ATOM 1695 C C . VAL A 1 219 ? 5.814 2.130 -17.320 1.00 94.75 219 VAL A C 1
ATOM 1697 O O . VAL A 1 219 ? 5.543 3.322 -17.339 1.00 94.75 219 VAL A O 1
ATOM 1700 N N . GLY A 1 220 ? 7.073 1.720 -17.445 1.00 87.38 220 GLY A N 1
ATOM 1701 C CA . GLY A 1 220 ? 8.183 2.625 -17.743 1.00 87.38 220 GLY A CA 1
ATOM 1702 C C . GLY A 1 220 ? 8.433 2.779 -19.239 1.00 87.38 220 GLY A C 1
ATOM 1703 O O . GLY A 1 220 ? 8.207 1.879 -20.041 1.00 87.38 220 GLY A O 1
ATOM 1704 N N . ARG A 1 221 ? 8.938 3.953 -19.616 1.00 76.00 221 ARG A N 1
ATOM 1705 C CA . ARG A 1 221 ? 9.401 4.292 -20.962 1.00 76.00 221 ARG A CA 1
ATOM 1706 C C . ARG A 1 221 ? 10.679 5.123 -20.851 1.00 76.00 221 ARG A C 1
ATOM 1708 O O . ARG A 1 221 ? 10.637 6.355 -20.785 1.00 76.00 221 ARG A O 1
ATOM 1715 N N . GLY A 1 222 ? 11.826 4.446 -20.788 1.00 70.62 222 GLY A N 1
ATOM 1716 C CA . GLY A 1 222 ? 13.115 5.086 -20.503 1.00 70.62 222 GLY A CA 1
ATOM 1717 C C . GLY A 1 222 ? 13.088 5.795 -19.137 1.00 70.62 222 GLY A C 1
ATOM 1718 O O . GLY A 1 222 ? 12.781 5.142 -18.145 1.00 70.62 222 GLY A O 1
ATOM 1719 N N . PRO A 1 223 ? 13.363 7.113 -19.055 1.00 70.50 223 PRO A N 1
ATOM 1720 C CA . PRO A 1 223 ? 13.291 7.865 -17.798 1.00 70.50 223 PRO A CA 1
ATOM 1721 C C . PRO A 1 223 ? 11.862 8.271 -17.392 1.00 70.50 223 PRO A C 1
ATOM 1723 O O . PRO A 1 223 ? 11.693 8.944 -16.381 1.00 70.50 223 PRO A O 1
ATOM 1726 N N . SER A 1 224 ? 10.843 7.937 -18.190 1.00 82.81 224 SER A N 1
ATOM 1727 C CA . SER A 1 224 ? 9.458 8.383 -17.984 1.00 82.81 224 SER A CA 1
ATOM 1728 C C . SER A 1 224 ? 8.516 7.229 -17.639 1.00 82.81 224 SER A C 1
ATOM 1730 O O . SER A 1 224 ? 8.855 6.065 -17.840 1.00 82.81 224 SER A O 1
ATOM 1732 N N . ILE A 1 225 ? 7.326 7.553 -17.134 1.00 89.94 225 ILE A N 1
ATOM 1733 C CA . ILE A 1 225 ? 6.247 6.596 -16.865 1.00 89.94 225 ILE A CA 1
ATOM 1734 C C . ILE A 1 225 ? 5.150 6.767 -17.921 1.00 89.94 225 ILE A C 1
ATOM 1736 O O . ILE A 1 225 ? 4.760 7.885 -18.253 1.00 89.94 225 ILE A O 1
ATOM 1740 N N . ASN A 1 226 ? 4.643 5.654 -18.443 1.00 93.19 226 ASN A N 1
ATOM 1741 C CA . ASN A 1 226 ? 3.455 5.591 -19.277 1.00 93.19 226 ASN A CA 1
ATOM 1742 C C . ASN A 1 226 ? 2.206 5.745 -18.397 1.00 93.19 226 ASN A C 1
ATOM 1744 O O . ASN A 1 226 ? 1.665 4.771 -17.869 1.00 93.19 226 ASN A O 1
ATOM 1748 N N . LEU A 1 227 ? 1.791 6.999 -18.218 1.00 92.31 227 LEU A N 1
ATOM 1749 C CA . LEU A 1 227 ? 0.673 7.361 -17.354 1.00 92.31 227 LEU A CA 1
ATOM 1750 C C . LEU A 1 227 ? -0.658 6.769 -17.835 1.00 92.31 227 LEU A C 1
ATOM 1752 O O . LEU A 1 227 ? -1.425 6.315 -16.998 1.00 92.31 227 LEU A O 1
ATOM 1756 N N . GLU A 1 228 ? -0.903 6.710 -19.146 1.00 93.94 228 GLU A N 1
ATOM 1757 C CA . GLU A 1 228 ? -2.150 6.162 -19.705 1.00 93.94 228 GLU A CA 1
ATOM 1758 C C . GLU A 1 228 ? -2.339 4.700 -19.288 1.00 93.94 228 GLU A C 1
ATOM 1760 O O . GLU A 1 228 ? -3.357 4.338 -18.710 1.00 93.94 228 GLU A O 1
ATOM 1765 N N . THR A 1 229 ? -1.303 3.871 -19.456 1.00 93.94 229 THR A N 1
ATOM 1766 C CA . THR A 1 229 ? -1.357 2.469 -19.020 1.00 93.94 229 THR A CA 1
ATOM 1767 C C . THR A 1 229 ? -1.506 2.343 -17.505 1.00 93.94 229 THR A C 1
ATOM 1769 O O . THR A 1 229 ? -2.226 1.470 -17.032 1.00 93.94 229 THR A O 1
ATOM 1772 N N . LEU A 1 230 ? -0.850 3.205 -16.722 1.00 94.56 230 LEU A N 1
ATOM 1773 C CA . LEU A 1 230 ? -0.991 3.182 -15.266 1.00 94.56 230 LEU A CA 1
ATOM 1774 C C . LEU A 1 230 ? -2.413 3.564 -14.815 1.00 94.56 230 LEU A C 1
ATOM 1776 O O . LEU A 1 230 ? -2.921 2.963 -13.870 1.00 94.56 230 LEU A O 1
ATOM 1780 N N . LEU A 1 231 ? -3.052 4.524 -15.491 1.00 95.56 231 LEU A N 1
ATOM 1781 C CA . LEU A 1 231 ? -4.438 4.927 -15.242 1.00 95.56 231 LEU A CA 1
ATOM 1782 C C . LEU A 1 231 ? -5.429 3.834 -15.658 1.00 95.56 231 LEU A C 1
ATOM 1784 O O . LEU A 1 231 ? -6.333 3.525 -14.886 1.00 95.56 231 LEU A O 1
ATOM 1788 N N . ASP A 1 232 ? -5.221 3.199 -16.814 1.00 96.88 232 ASP A N 1
ATOM 1789 C CA . ASP A 1 232 ? -6.052 2.087 -17.297 1.00 96.88 232 ASP A CA 1
ATOM 1790 C C . ASP A 1 232 ? -6.028 0.886 -16.340 1.00 96.88 232 ASP A C 1
ATOM 1792 O O . ASP A 1 232 ? -7.040 0.212 -16.144 1.00 96.88 232 ASP A O 1
ATOM 1796 N N . LEU A 1 233 ? -4.876 0.624 -15.712 1.00 97.19 233 LEU A N 1
ATOM 1797 C CA . LEU A 1 233 ? -4.733 -0.427 -14.700 1.00 97.19 233 LEU A CA 1
ATOM 1798 C C . LEU A 1 233 ? -5.449 -0.100 -13.385 1.00 97.19 233 LEU A C 1
ATOM 1800 O O . LEU A 1 233 ? -5.710 -1.021 -12.611 1.00 97.19 233 LEU A O 1
ATOM 1804 N N . ASN A 1 234 ? -5.724 1.183 -13.122 1.00 96.88 234 ASN A N 1
ATOM 1805 C CA . ASN A 1 234 ? -6.384 1.695 -11.921 1.00 96.88 234 ASN A CA 1
ATOM 1806 C C . ASN A 1 234 ? -5.921 1.003 -10.614 1.00 96.88 234 ASN A C 1
ATOM 1808 O O . ASN A 1 234 ? -6.731 0.376 -9.922 1.00 96.88 234 ASN A O 1
ATOM 1812 N N . PRO A 1 235 ? -4.612 1.033 -10.288 1.00 97.38 235 PRO A N 1
ATOM 1813 C CA . PRO A 1 235 ? -4.107 0.383 -9.087 1.00 97.38 235 PRO A CA 1
ATOM 1814 C C . PRO A 1 235 ? -4.604 1.089 -7.819 1.00 97.38 235 PRO A C 1
ATOM 1816 O O . PRO A 1 235 ? -4.585 2.317 -7.742 1.00 97.38 235 PRO A O 1
ATOM 1819 N N . ASP A 1 236 ? -4.941 0.316 -6.783 1.00 96.44 236 ASP A N 1
ATOM 1820 C CA . ASP A 1 236 ? -5.279 0.854 -5.456 1.00 96.44 236 ASP A CA 1
ATOM 1821 C C . ASP A 1 236 ? -4.073 1.579 -4.821 1.00 96.44 236 ASP A C 1
ATOM 1823 O O . ASP A 1 236 ? -4.233 2.446 -3.961 1.00 96.44 236 ASP A O 1
ATOM 1827 N N . LEU A 1 237 ? -2.849 1.208 -5.223 1.00 95.94 237 LEU A N 1
ATOM 1828 C CA . LEU A 1 237 ? -1.616 1.778 -4.696 1.00 95.94 237 LEU A CA 1
ATOM 1829 C C . LEU A 1 237 ? -0.524 1.925 -5.757 1.00 95.94 237 LEU A C 1
ATOM 1831 O O . LEU A 1 237 ? -0.111 0.946 -6.380 1.00 95.94 237 LEU A O 1
ATOM 1835 N N . VAL A 1 238 ? 0.028 3.132 -5.882 1.00 95.31 238 VAL A N 1
ATOM 1836 C CA . VAL A 1 238 ? 1.249 3.395 -6.656 1.00 95.31 238 VAL A CA 1
ATOM 1837 C C . VAL A 1 238 ? 2.373 3.785 -5.711 1.00 95.31 238 VAL A C 1
ATOM 1839 O O . VAL A 1 238 ? 2.190 4.597 -4.804 1.00 95.31 238 VAL A O 1
ATOM 1842 N N . THR A 1 239 ? 3.547 3.206 -5.933 1.00 92.06 239 THR A N 1
ATOM 1843 C CA . THR A 1 239 ? 4.714 3.389 -5.067 1.00 92.06 239 THR A CA 1
ATOM 1844 C C . THR A 1 239 ? 5.826 4.056 -5.857 1.00 92.06 239 THR A C 1
ATOM 1846 O O . THR A 1 239 ? 6.207 3.564 -6.920 1.00 92.06 239 THR A O 1
ATOM 1849 N N . ALA A 1 240 ? 6.348 5.165 -5.346 1.00 86.56 240 ALA A N 1
ATOM 1850 C CA . ALA A 1 240 ? 7.459 5.897 -5.944 1.00 86.56 240 ALA A CA 1
ATOM 1851 C C . ALA A 1 240 ? 8.728 5.775 -5.090 1.00 86.56 240 ALA A C 1
ATOM 1853 O O . ALA A 1 240 ? 8.671 5.412 -3.911 1.00 86.56 240 ALA A O 1
ATOM 1854 N N . VAL A 1 241 ? 9.880 6.070 -5.694 1.00 79.19 241 VAL A N 1
ATOM 1855 C CA . VAL A 1 241 ? 11.151 6.174 -4.966 1.00 79.19 241 VAL A CA 1
ATOM 1856 C C . VAL A 1 241 ? 11.091 7.397 -4.054 1.00 79.19 241 VAL A C 1
ATOM 1858 O O . VAL A 1 241 ? 10.711 8.479 -4.493 1.00 79.19 241 VAL A O 1
ATOM 1861 N N . GLY A 1 242 ? 11.470 7.237 -2.787 1.00 67.88 242 GLY A N 1
ATOM 1862 C CA . GLY A 1 242 ? 11.655 8.373 -1.889 1.00 67.88 242 GLY A CA 1
ATOM 1863 C C . GLY A 1 242 ? 12.866 9.207 -2.308 1.00 67.88 242 GLY A C 1
ATOM 1864 O O . GLY A 1 242 ? 13.985 8.694 -2.329 1.00 67.88 242 GLY A O 1
ATOM 1865 N N . HIS A 1 243 ? 12.639 10.484 -2.603 1.00 65.44 243 HIS A N 1
ATOM 1866 C CA . HIS A 1 243 ? 13.675 11.491 -2.819 1.00 65.44 243 HIS A CA 1
ATOM 1867 C C . HIS A 1 243 ? 13.519 12.626 -1.799 1.00 65.44 243 HIS A C 1
ATOM 1869 O O . HIS A 1 243 ? 12.416 12.918 -1.345 1.00 65.44 243 HIS A O 1
ATOM 1875 N N . ASP A 1 244 ? 14.629 13.277 -1.459 1.00 58.97 244 ASP A N 1
ATOM 1876 C CA . ASP A 1 244 ? 14.697 14.451 -0.578 1.00 58.97 244 ASP A CA 1
ATOM 1877 C C . ASP A 1 244 ? 14.241 15.755 -1.267 1.00 58.97 244 ASP A C 1
ATOM 1879 O O . ASP A 1 244 ? 14.296 16.831 -0.676 1.00 58.97 244 ASP A O 1
ATOM 1883 N N . GLN A 1 245 ? 13.801 15.667 -2.525 1.00 52.59 245 GLN A N 1
ATOM 1884 C CA . GLN A 1 245 ? 13.328 16.782 -3.336 1.00 52.59 245 GLN A CA 1
ATOM 1885 C C . GLN A 1 245 ? 11.796 16.703 -3.466 1.00 52.59 245 GLN A C 1
ATOM 1887 O O . GLN A 1 245 ? 11.297 15.770 -4.095 1.00 52.59 245 GLN A O 1
ATOM 1892 N N . PRO A 1 246 ? 11.025 17.665 -2.924 1.00 46.56 246 PRO A N 1
ATOM 1893 C CA . PRO A 1 246 ? 9.560 17.616 -2.935 1.00 46.56 246 PRO A CA 1
ATOM 1894 C C . PRO A 1 246 ? 8.929 17.698 -4.336 1.00 46.56 246 PRO A C 1
ATOM 1896 O O . PRO A 1 246 ? 7.757 17.350 -4.476 1.00 46.56 246 PRO A O 1
ATOM 1899 N N . GLN A 1 247 ? 9.684 18.149 -5.345 1.00 40.91 247 GLN A N 1
ATOM 1900 C CA . GLN A 1 247 ? 9.242 18.366 -6.728 1.00 40.91 247 GLN A CA 1
ATOM 1901 C C . GLN A 1 247 ? 9.314 17.140 -7.661 1.00 40.91 247 GLN A C 1
ATOM 1903 O O . GLN A 1 247 ? 9.015 17.290 -8.846 1.00 40.91 247 GLN A O 1
ATOM 1908 N N . TYR A 1 248 ? 9.713 15.968 -7.158 1.00 37.84 248 TYR A N 1
ATOM 1909 C CA . TYR A 1 248 ? 9.689 14.698 -7.895 1.00 37.84 248 TYR A CA 1
ATOM 1910 C C . TYR A 1 248 ? 8.753 13.673 -7.241 1.00 37.84 248 TYR A C 1
ATOM 1912 O O . TYR A 1 248 ? 8.628 13.663 -5.991 1.00 37.84 248 TYR A O 1
#

Sequence (248 aa):
MPCWTMRLWSPSNAGDSSRLSAAASQWMRPCWCRSLSSYKVKGDFMPLPLPVRLLNGQPILVRTRLAFGLICLLLSMHAALADEPAAAPPTVNLTSGCVEHYDPNVDYFPEKATLAYAKGFALQYFKHYKVLTVTMPWPEAKESFRYILVQCGTPVPEDTGGAQVIEIPIRSIAILSTTHLSHLELLGALDRLVAVSTYDNVYSPAARRRIDAGQVAEVGRGPSINLETLLDLNPDLVTAVGHDQPQY

Foldseek 3Di:
DWDWFWDKDAPPPPDDPDPPDPDPDDDDDDDDDDDDDDDDDDDDDDDDDDDDDDDDDDDDDDDDDDPPPPPVVVVVVPPPPPVDPDDDADCDADQDDADPDDDQVGQNHNDDDDDDDDDQWDWAGDRFWIWIKGRPNTPPDPDIAIEIEGGHPDDDDPDPVPHHYAYPDWQAEAEADCVCVVVCVVVVNLNRAAEYQDPVPDDDPVNVVCVVVVRYYHQHDVVDGNVVVVVVSVGSIYIDIDDPDPVD

Radius of gyration: 32.92 Å; chains: 1; bounding box: 105×59×62 Å